Protein AF-A0A957DI29-F1 (afdb_monomer_lite)

pLDDT: mean 85.9, std 14.53, range [36.56, 98.0]

Sequence (200 aa):
NEQDTVYYEQFSDKDVVKFREAHQRLEEIYLQGKLTGESEIPLYARVYFEMRLISAILRRRHGNITSAILPFTGTCVPGAKLTVRTNGILDICERVNGTMPLGHVDTGINFESVGAIIKEYNRSVCLGCWRCPASKLCNNCFALCNTDDGFAKPKGEGSCDTIRTYSRQALRVAYSILEKEPNAFEDISYFNPELRLLEG

Structure (mmCIF, N/CA/C/O backbone):
data_AF-A0A957DI29-F1
#
_entry.id   AF-A0A957DI29-F1
#
loop_
_atom_site.group_PDB
_atom_site.id
_atom_site.type_symbol
_atom_site.label_atom_id
_atom_site.label_alt_id
_atom_site.label_comp_id
_atom_site.label_asym_id
_atom_site.label_entity_id
_atom_site.label_seq_id
_atom_site.pdbx_PDB_ins_code
_atom_site.Cartn_x
_atom_site.Cartn_y
_atom_site.Cartn_z
_atom_site.occupancy
_atom_site.B_iso_or_equiv
_atom_site.auth_seq_id
_atom_site.auth_comp_id
_atom_site.auth_asym_id
_atom_site.auth_atom_id
_atom_site.pdbx_PDB_model_num
ATOM 1 N N . ASN A 1 1 ? 3.366 15.942 -4.347 1.00 46.03 1 ASN A N 1
ATOM 2 C CA . ASN A 1 1 ? 4.422 16.356 -3.414 1.00 46.03 1 ASN A CA 1
ATOM 3 C C . ASN A 1 1 ? 3.750 17.174 -2.324 1.00 46.03 1 ASN A C 1
ATOM 5 O O . ASN A 1 1 ? 3.284 18.262 -2.624 1.00 46.03 1 ASN A O 1
ATOM 9 N N . GLU A 1 2 ? 3.593 16.653 -1.105 1.00 45.88 2 GLU A N 1
ATOM 10 C CA . GLU A 1 2 ? 3.056 17.452 0.020 1.00 45.88 2 GLU A CA 1
ATOM 11 C C . GLU A 1 2 ? 3.980 18.622 0.391 1.00 45.88 2 GLU A C 1
ATOM 13 O O . GLU A 1 2 ? 3.560 19.549 1.070 1.00 45.88 2 GLU A O 1
ATOM 18 N N . GLN A 1 3 ? 5.220 18.599 -0.103 1.00 52.66 3 GLN A N 1
ATOM 19 C CA . GLN A 1 3 ? 6.241 19.610 0.152 1.00 52.66 3 GLN A CA 1
ATOM 20 C C . GLN A 1 3 ? 6.139 20.860 -0.739 1.00 52.66 3 GLN A C 1
ATOM 22 O O . GLN A 1 3 ? 6.804 21.843 -0.443 1.00 52.66 3 GLN A O 1
ATOM 27 N N . ASP A 1 4 ? 5.286 20.859 -1.773 1.00 65.50 4 ASP A N 1
ATOM 28 C CA . ASP A 1 4 ? 5.137 21.989 -2.713 1.00 65.50 4 ASP A CA 1
ATOM 29 C C . ASP A 1 4 ? 3.790 22.722 -2.558 1.00 65.50 4 ASP A C 1
ATOM 31 O O . ASP A 1 4 ? 3.330 23.409 -3.471 1.00 65.50 4 ASP A O 1
ATOM 35 N N . THR A 1 5 ? 3.100 22.545 -1.426 1.00 82.31 5 THR A N 1
ATOM 36 C CA . THR A 1 5 ? 1.773 23.135 -1.197 1.00 82.31 5 THR A CA 1
ATOM 37 C C . THR A 1 5 ? 1.682 23.760 0.191 1.00 82.31 5 THR A C 1
ATOM 39 O O . THR A 1 5 ? 1.961 23.101 1.189 1.00 82.31 5 THR A O 1
ATOM 42 N N . VAL A 1 6 ? 1.151 24.980 0.257 1.00 88.12 6 VAL A N 1
ATOM 43 C CA . VAL A 1 6 ? 0.770 25.659 1.509 1.00 88.12 6 VAL A CA 1
ATOM 44 C C . VAL A 1 6 ? -0.632 25.263 1.994 1.00 88.12 6 VAL A C 1
ATOM 46 O O . VAL A 1 6 ? -1.191 25.897 2.882 1.00 88.12 6 VAL A O 1
ATOM 49 N N . TYR A 1 7 ? -1.241 24.216 1.416 1.00 86.00 7 TYR A N 1
ATOM 50 C CA . TYR A 1 7 ? -2.618 23.814 1.722 1.00 86.00 7 TYR A CA 1
ATOM 51 C C . TYR A 1 7 ? -2.841 23.603 3.220 1.00 86.00 7 TYR A C 1
ATOM 53 O O . TYR A 1 7 ? -3.869 24.014 3.741 1.00 86.00 7 TYR A O 1
ATOM 61 N N . TYR A 1 8 ? -1.897 22.993 3.936 1.00 85.31 8 TYR A N 1
ATOM 62 C CA . TYR A 1 8 ? -2.086 22.713 5.359 1.00 85.31 8 TYR A CA 1
ATOM 63 C C . TYR A 1 8 ? -1.852 23.923 6.272 1.00 85.31 8 TYR A C 1
ATOM 65 O O . TYR A 1 8 ? -2.300 23.899 7.414 1.00 85.31 8 TYR A O 1
ATOM 73 N N . GLU A 1 9 ? -1.232 24.998 5.775 1.00 89.25 9 GLU A N 1
ATOM 74 C CA . GLU A 1 9 ? -0.991 26.224 6.554 1.00 89.25 9 GLU A CA 1
ATOM 75 C C . GLU A 1 9 ? -2.293 26.960 6.905 1.00 89.25 9 GLU A C 1
ATOM 77 O O . GLU A 1 9 ? -2.321 27.775 7.823 1.00 89.25 9 GLU A O 1
ATOM 82 N N . GLN A 1 10 ? -3.393 26.651 6.209 1.00 91.44 10 GLN A N 1
ATOM 83 C CA . GLN A 1 10 ? -4.703 27.246 6.473 1.00 91.44 10 GLN A CA 1
ATOM 84 C C . GLN A 1 10 ? -5.369 26.732 7.762 1.00 91.44 10 GLN A C 1
ATOM 86 O O . GLN A 1 10 ? -6.331 27.341 8.228 1.00 91.44 10 GLN A O 1
ATOM 91 N N . PHE A 1 11 ? -4.912 25.604 8.319 1.00 93.38 11 PHE A N 1
ATOM 92 C CA . PHE A 1 11 ? -5.534 24.992 9.493 1.00 93.38 11 PHE A CA 1
ATOM 93 C C . PHE A 1 11 ? -4.874 25.482 10.778 1.00 93.38 11 PHE A C 1
ATOM 95 O O . PHE A 1 11 ? -3.672 25.321 10.980 1.00 93.38 11 PHE A O 1
ATOM 102 N N . SER A 1 12 ? -5.678 26.041 11.680 1.00 94.56 12 SER A N 1
ATOM 103 C CA . SER A 1 12 ? -5.205 26.470 12.994 1.00 94.56 12 SER A CA 1
ATOM 104 C C . SER A 1 12 ? -5.066 25.294 13.966 1.00 94.56 12 SER A C 1
ATOM 106 O O . SER A 1 12 ? -5.697 24.247 13.803 1.00 94.56 12 SER A O 1
ATOM 108 N N . ASP A 1 13 ? -4.334 25.494 15.066 1.00 94.25 13 ASP A N 1
ATOM 109 C CA . ASP A 1 13 ? -4.273 24.515 16.163 1.00 94.25 13 ASP A CA 1
ATOM 110 C C . ASP A 1 13 ? -5.668 24.154 16.699 1.00 94.25 13 ASP A C 1
ATOM 112 O O . ASP A 1 13 ? -5.928 23.007 17.067 1.00 94.25 13 ASP A O 1
ATOM 116 N N . LYS A 1 14 ? -6.601 25.118 16.698 1.00 95.69 14 LYS A N 1
ATOM 117 C CA . LYS A 1 14 ? -7.997 24.884 17.093 1.00 95.69 14 LYS A CA 1
ATOM 118 C C . LYS A 1 14 ? -8.706 23.933 16.131 1.00 95.69 14 LYS A C 1
ATOM 120 O O . LYS A 1 14 ? -9.476 23.090 16.589 1.00 95.69 14 LYS A O 1
ATOM 125 N N . ASP A 1 15 ? -8.436 24.032 14.831 1.00 95.62 15 ASP A N 1
ATOM 126 C CA . ASP A 1 15 ? -9.007 23.129 13.827 1.00 95.62 15 ASP A CA 1
ATOM 127 C C . ASP A 1 15 ? -8.465 21.710 13.996 1.00 95.62 15 ASP A C 1
ATOM 129 O O . ASP A 1 15 ? -9.231 20.746 13.956 1.00 95.62 15 ASP A O 1
ATOM 133 N N . VAL A 1 16 ? -7.165 21.578 14.277 1.00 93.00 16 VAL A N 1
ATOM 134 C CA . VAL A 1 16 ? -6.528 20.284 14.558 1.00 93.00 16 VAL A CA 1
ATOM 135 C C . VAL A 1 16 ? -7.128 19.635 15.805 1.00 93.00 16 VAL A C 1
ATOM 137 O O . VAL A 1 16 ? -7.456 18.447 15.783 1.00 93.00 16 VAL A O 1
ATOM 140 N N . VAL A 1 17 ? -7.310 20.394 16.890 1.00 96.31 17 VAL A N 1
ATOM 141 C CA . VAL A 1 17 ? -7.950 19.894 18.118 1.00 96.31 17 VAL A CA 1
ATOM 142 C C . VAL A 1 17 ? -9.392 19.471 17.840 1.00 96.31 17 VAL A C 1
ATOM 144 O O . VAL A 1 17 ? -9.763 18.339 18.147 1.00 96.31 17 VAL A O 1
ATOM 147 N N . LYS A 1 18 ? -10.178 20.321 17.171 1.00 96.69 18 LYS A N 1
ATOM 148 C CA . LYS A 1 18 ? -11.567 20.018 16.800 1.00 96.69 18 LYS A CA 1
ATOM 149 C C . LYS A 1 18 ? -11.671 18.752 15.945 1.00 96.69 18 LYS A C 1
ATOM 151 O O . LYS A 1 18 ? -12.571 17.939 16.159 1.00 96.69 18 LYS A O 1
ATOM 156 N N . PHE A 1 19 ? -10.755 18.568 14.994 1.00 94.81 19 PHE A N 1
ATOM 157 C CA . PHE A 1 19 ? -10.679 17.360 14.177 1.00 94.81 19 PHE A CA 1
ATOM 158 C C . PHE A 1 19 ? -10.388 16.119 15.028 1.00 94.81 19 PHE A C 1
ATOM 160 O O . PHE A 1 19 ? -11.087 15.116 14.892 1.00 94.81 19 PHE A O 1
ATOM 167 N N . ARG A 1 20 ? -9.402 16.185 15.934 1.00 94.75 20 ARG A N 1
ATOM 168 C CA . ARG A 1 20 ? -9.052 15.063 16.823 1.00 94.75 20 ARG A CA 1
ATOM 169 C C . ARG A 1 20 ? -10.219 14.660 17.719 1.00 94.75 20 ARG A C 1
ATOM 171 O O . ARG A 1 20 ? -10.515 13.475 17.816 1.00 94.75 20 ARG A O 1
ATOM 178 N N . GLU A 1 21 ? -10.916 15.625 18.310 1.00 96.62 21 GLU A N 1
ATOM 179 C CA . GLU A 1 21 ? -12.102 15.356 19.129 1.00 96.62 21 GLU A CA 1
ATOM 180 C C . GLU A 1 21 ? -13.235 14.724 18.313 1.00 96.62 21 GLU A C 1
ATOM 182 O O . GLU A 1 21 ? -13.882 13.780 18.764 1.00 96.62 21 GLU A O 1
ATOM 187 N N . ALA A 1 22 ? -13.487 15.223 17.098 1.00 94.50 22 ALA A N 1
ATOM 188 C CA . ALA A 1 22 ? -14.495 14.646 16.213 1.00 94.50 22 ALA A CA 1
ATOM 189 C C . ALA A 1 22 ? -14.135 13.212 15.797 1.00 94.50 22 ALA A C 1
ATOM 191 O O . ALA A 1 22 ? -15.001 12.338 15.810 1.00 94.50 22 ALA A O 1
ATOM 192 N N . HIS A 1 23 ? -12.863 12.963 15.478 1.00 94.94 23 HIS A N 1
ATOM 193 C CA . HIS A 1 23 ? -12.354 11.633 15.162 1.00 94.94 23 HIS A CA 1
ATOM 194 C C . HIS A 1 23 ? -12.494 10.679 16.355 1.00 94.94 23 HIS A C 1
ATOM 196 O O . HIS A 1 23 ? -12.947 9.553 16.174 1.00 94.94 23 HIS A O 1
ATOM 202 N N . GLN A 1 24 ? -12.154 11.124 17.568 1.00 94.94 24 GLN A N 1
ATOM 203 C CA . GLN A 1 24 ? -12.282 10.314 18.779 1.00 94.94 24 GLN A CA 1
ATOM 204 C C . GLN A 1 24 ? -13.742 9.938 19.055 1.00 94.94 24 GLN A C 1
ATOM 206 O O . GLN A 1 24 ? -14.041 8.764 19.248 1.00 94.94 24 GLN A O 1
ATOM 211 N N . ARG A 1 25 ? -14.670 10.904 18.995 1.00 93.75 25 ARG A N 1
ATOM 212 C CA . ARG A 1 25 ? -16.108 10.617 19.146 1.00 93.75 25 ARG A CA 1
ATOM 213 C C . ARG A 1 25 ? -16.594 9.595 1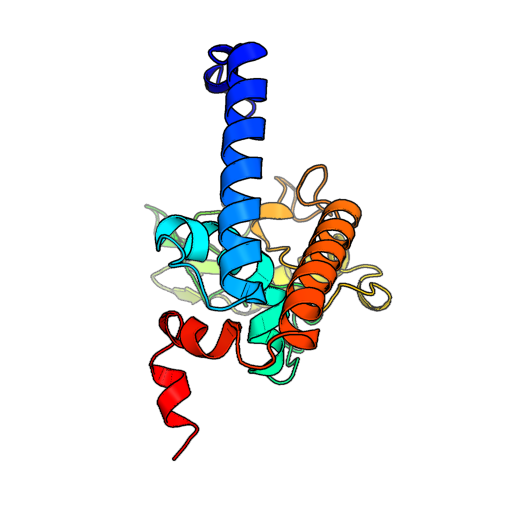8.119 1.00 93.75 25 ARG A C 1
ATOM 215 O O . ARG A 1 25 ? -17.403 8.729 18.436 1.00 93.75 25 ARG A O 1
ATOM 222 N N . LEU A 1 26 ? -16.101 9.685 16.884 1.00 93.81 26 LEU A N 1
ATOM 223 C CA . LEU A 1 26 ? -16.459 8.736 15.835 1.00 93.81 26 LEU A CA 1
ATOM 224 C C . LEU A 1 26 ? -15.915 7.330 16.111 1.00 93.81 26 LEU A C 1
ATOM 226 O O . LEU A 1 26 ? -16.607 6.345 15.861 1.00 93.81 26 LEU A O 1
ATOM 230 N N . GLU A 1 27 ? -14.687 7.241 16.622 1.00 93.12 27 GLU A N 1
ATOM 231 C CA . GLU A 1 27 ? -14.061 5.982 17.026 1.00 93.12 27 GLU A CA 1
ATOM 232 C C . GLU A 1 27 ? -14.833 5.330 18.175 1.00 93.12 27 GLU A C 1
ATOM 234 O O . GLU A 1 27 ? -15.101 4.133 18.126 1.00 93.12 27 GLU A O 1
ATOM 239 N N . GLU A 1 28 ? -15.272 6.116 19.159 1.00 92.69 28 GLU A N 1
ATOM 240 C CA . GLU A 1 28 ? -16.113 5.644 20.261 1.00 92.69 28 GLU A CA 1
ATOM 241 C C . GLU A 1 28 ? -17.444 5.075 19.752 1.00 92.69 28 GLU A C 1
ATOM 243 O O . GLU A 1 28 ? -17.797 3.959 20.124 1.00 92.69 28 GLU A O 1
ATOM 248 N N . ILE A 1 29 ? -18.142 5.776 18.847 1.00 92.19 29 ILE A N 1
ATOM 249 C CA . ILE A 1 29 ? -19.382 5.279 18.218 1.00 92.19 29 ILE A CA 1
ATOM 250 C C . ILE A 1 29 ? -19.136 3.944 17.504 1.00 92.19 29 ILE A C 1
ATOM 252 O O . ILE A 1 29 ? -19.889 2.987 17.689 1.00 92.19 29 ILE A O 1
ATOM 256 N N . TYR A 1 30 ? -18.071 3.868 16.702 1.00 93.00 30 TYR A N 1
ATOM 257 C CA . TYR A 1 30 ? -17.714 2.656 15.971 1.00 93.00 30 TYR A CA 1
ATOM 258 C C . TYR A 1 30 ? -17.416 1.482 16.914 1.00 93.00 30 TYR A C 1
ATOM 260 O O . TYR A 1 30 ? -17.947 0.386 16.723 1.00 93.00 30 TYR A O 1
ATOM 268 N N . LEU A 1 31 ? -16.593 1.706 17.943 1.00 91.19 31 LEU A N 1
ATOM 269 C CA . LEU A 1 31 ? -16.216 0.668 18.899 1.00 91.19 31 LEU A CA 1
ATOM 270 C C . LEU A 1 31 ? -17.410 0.208 19.735 1.00 91.19 31 LEU A C 1
ATOM 272 O O . LEU A 1 31 ? -17.569 -0.994 19.917 1.00 91.19 31 LEU A O 1
ATOM 276 N N . GLN A 1 32 ? -18.261 1.122 20.207 1.00 89.81 32 GLN A N 1
ATOM 277 C CA . GLN A 1 32 ? -19.474 0.753 20.942 1.00 89.81 32 GLN A CA 1
ATOM 278 C C . GLN A 1 32 ? -20.384 -0.122 20.080 1.00 89.81 32 GLN A C 1
ATOM 280 O O . GLN A 1 32 ? -20.723 -1.227 20.494 1.00 89.81 32 GLN A O 1
ATOM 285 N N . GLY A 1 33 ? -20.680 0.298 18.845 1.00 90.06 33 GLY A N 1
ATOM 286 C CA . GLY A 1 33 ? -21.524 -0.490 17.947 1.00 90.06 33 GLY A CA 1
ATOM 287 C C . GLY A 1 33 ? -20.951 -1.877 17.632 1.00 90.06 33 GLY A C 1
ATOM 288 O O . GLY A 1 33 ? -21.699 -2.851 17.627 1.00 90.06 33 GLY A O 1
ATOM 289 N N . LYS A 1 34 ? -19.628 -2.005 17.430 1.00 88.69 34 LYS A N 1
ATOM 290 C CA . LYS A 1 34 ? -18.987 -3.313 17.187 1.00 88.69 34 LYS A CA 1
ATOM 291 C C . LYS A 1 34 ? -18.930 -4.214 18.422 1.00 88.69 34 LYS A C 1
ATOM 293 O O . LYS A 1 34 ? -18.836 -5.424 18.257 1.00 88.69 34 LYS A O 1
ATOM 298 N N . LEU A 1 35 ? -18.923 -3.646 19.628 1.00 85.81 35 LEU A N 1
ATOM 299 C CA . LEU A 1 35 ? -18.768 -4.405 20.871 1.00 85.81 35 LEU A CA 1
ATOM 300 C C . LEU A 1 35 ? -20.090 -4.804 21.523 1.00 85.81 35 LEU A C 1
ATOM 302 O O . LEU A 1 35 ? -20.117 -5.821 22.208 1.00 85.81 35 LEU A O 1
ATOM 306 N N . THR A 1 36 ? -21.144 -4.003 21.369 1.00 80.69 36 THR A N 1
ATOM 307 C CA . THR A 1 36 ? -22.445 -4.276 21.995 1.00 80.69 36 THR A CA 1
ATOM 308 C C . THR A 1 36 ? -23.479 -4.782 20.996 1.00 80.69 36 THR A C 1
ATOM 310 O O . THR A 1 36 ? -24.410 -5.470 21.393 1.00 80.69 36 THR A O 1
ATOM 313 N N . GLY A 1 37 ? -23.350 -4.440 19.708 1.00 70.69 37 GLY A N 1
ATOM 314 C CA . GLY A 1 37 ? -24.376 -4.713 18.695 1.00 70.69 37 GLY A CA 1
ATOM 315 C C . GLY A 1 37 ? -25.668 -3.899 18.875 1.00 70.69 37 GLY A C 1
ATOM 316 O O . GLY A 1 37 ? -26.589 -4.027 18.076 1.00 70.69 37 GLY A O 1
ATOM 317 N N . GLU A 1 38 ? -25.740 -3.041 19.897 1.00 64.62 38 GLU A N 1
ATOM 318 C CA . GLU A 1 38 ? -26.954 -2.318 20.304 1.00 64.62 38 GLU A CA 1
ATOM 319 C C . GLU A 1 38 ? -27.100 -0.945 19.633 1.00 64.62 38 GLU A C 1
ATOM 321 O O . GLU A 1 38 ? -28.116 -0.273 19.795 1.00 64.62 38 GLU A O 1
ATOM 326 N N . SER A 1 39 ? -26.078 -0.483 18.908 1.00 66.62 39 SER A N 1
ATOM 327 C CA . SER A 1 39 ? -26.050 0.848 18.294 1.00 66.62 39 SER A CA 1
ATOM 328 C C . SER A 1 39 ? -25.743 0.769 16.806 1.00 66.62 39 SER A C 1
ATOM 330 O O . SER A 1 39 ? -24.786 0.115 16.389 1.00 66.62 39 SER A O 1
ATOM 332 N N . GLU A 1 40 ? -26.542 1.475 16.006 1.00 81.94 40 GLU A N 1
ATOM 333 C CA . GLU A 1 40 ? -26.319 1.586 14.569 1.00 81.94 40 GLU A CA 1
ATOM 334 C C . GLU A 1 40 ? -25.004 2.326 14.297 1.00 81.94 40 GLU A C 1
ATOM 336 O O . GLU A 1 40 ? -24.787 3.449 14.758 1.00 81.94 40 GLU A O 1
ATOM 341 N N . ILE A 1 41 ? -24.111 1.687 13.541 1.00 88.69 41 ILE A N 1
ATOM 342 C CA . ILE A 1 41 ? -22.837 2.282 13.141 1.00 88.69 41 ILE A CA 1
ATOM 343 C C . ILE A 1 41 ? -23.058 3.026 11.823 1.00 88.69 41 ILE A C 1
ATOM 345 O O . ILE A 1 41 ? -23.386 2.383 10.820 1.00 88.69 41 ILE A O 1
ATOM 349 N N . PRO A 1 42 ? -22.815 4.347 11.757 1.00 89.75 42 PRO A N 1
ATOM 350 C CA . PRO A 1 42 ? -22.913 5.072 10.501 1.00 89.75 42 PRO A CA 1
ATOM 351 C C . PRO A 1 42 ? -21.997 4.462 9.435 1.00 89.75 42 PRO A C 1
ATOM 353 O O . PRO A 1 42 ? -20.824 4.183 9.698 1.00 89.75 42 PRO A O 1
ATOM 356 N N . LEU A 1 43 ? -22.500 4.314 8.205 1.00 86.19 43 LEU A N 1
ATOM 357 C CA . LEU A 1 43 ? -21.765 3.667 7.110 1.00 86.19 43 LEU A CA 1
ATOM 358 C C . LEU A 1 43 ? -20.367 4.266 6.897 1.00 86.19 43 LEU A C 1
ATOM 360 O O . LEU A 1 43 ? -19.399 3.532 6.704 1.00 86.19 43 LEU A O 1
ATOM 364 N N . TYR A 1 44 ? -20.245 5.593 6.961 1.00 88.25 44 TYR A N 1
ATOM 365 C CA . TYR A 1 44 ? -18.958 6.264 6.784 1.00 88.25 44 TYR A CA 1
ATOM 366 C C . TYR A 1 44 ? -17.965 5.924 7.904 1.00 88.25 44 TYR A C 1
ATOM 368 O O . TYR A 1 44 ? -16.787 5.726 7.619 1.00 88.25 44 TYR A O 1
ATOM 376 N N . ALA A 1 45 ? -18.428 5.815 9.156 1.00 90.19 45 ALA A N 1
ATOM 377 C CA . ALA A 1 45 ? -17.599 5.434 10.296 1.00 90.19 45 ALA A CA 1
ATOM 378 C C . ALA A 1 45 ? -17.092 4.003 10.115 1.00 90.19 45 ALA A C 1
ATOM 380 O O . ALA A 1 45 ? -15.897 3.739 10.255 1.00 90.19 45 ALA A O 1
ATOM 381 N N . ARG A 1 46 ? -18.001 3.108 9.707 1.00 88.38 46 ARG A N 1
ATOM 382 C CA . ARG A 1 46 ? -17.687 1.718 9.389 1.00 88.38 46 ARG A CA 1
ATOM 383 C C . ARG A 1 46 ? -16.581 1.636 8.337 1.00 88.38 46 ARG A C 1
ATOM 385 O O . ARG A 1 46 ? -15.518 1.101 8.626 1.00 88.38 46 ARG A O 1
ATOM 392 N N . VAL A 1 47 ? -16.773 2.252 7.167 1.00 87.12 47 VAL A N 1
ATOM 393 C CA . VAL A 1 47 ? -15.768 2.257 6.086 1.00 87.12 47 VAL A CA 1
ATOM 394 C C . VAL A 1 47 ? -14.443 2.868 6.554 1.00 87.12 47 VAL A C 1
ATOM 396 O O . VAL A 1 47 ? -13.380 2.303 6.305 1.00 87.12 47 VAL A O 1
ATOM 399 N N . TYR A 1 48 ? -14.485 4.001 7.254 1.00 90.38 48 TYR A N 1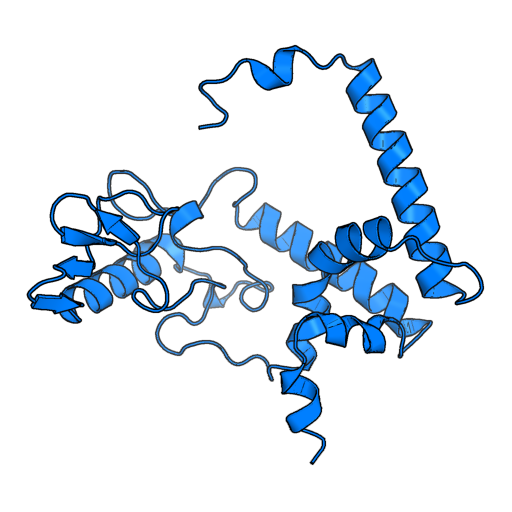
ATOM 400 C CA . TYR A 1 48 ? -13.289 4.735 7.667 1.00 90.38 48 TYR A CA 1
ATOM 401 C C . TYR A 1 48 ? -12.379 3.939 8.619 1.00 90.38 48 TYR A C 1
ATOM 403 O O . TYR A 1 48 ? -11.150 3.956 8.461 1.00 90.38 48 TYR A O 1
ATOM 411 N N . PHE A 1 49 ? -12.961 3.244 9.602 1.00 91.44 49 PHE A N 1
ATOM 412 C CA . PHE A 1 49 ? -12.199 2.453 10.570 1.00 91.44 49 PHE A CA 1
ATOM 413 C C . PHE A 1 49 ? -11.890 1.049 10.066 1.00 91.44 49 PHE A C 1
ATOM 415 O O . PHE A 1 49 ? -10.753 0.597 10.197 1.00 91.44 49 PHE A O 1
ATOM 422 N N . GLU A 1 50 ? -12.841 0.369 9.429 1.00 89.50 50 GLU A N 1
ATOM 423 C CA . GLU A 1 50 ? -12.622 -0.993 8.941 1.00 89.50 50 GLU A CA 1
ATOM 424 C C . GLU A 1 50 ? -11.555 -1.054 7.851 1.00 89.50 50 GLU A C 1
ATOM 426 O O . GLU A 1 50 ? -10.749 -1.982 7.855 1.00 89.50 50 GLU A O 1
ATOM 431 N N . MET A 1 51 ? -11.443 -0.035 6.992 1.00 86.75 51 MET A N 1
ATOM 432 C CA . MET A 1 51 ? -10.361 0.037 6.002 1.00 86.75 51 MET A CA 1
ATOM 433 C C . MET A 1 51 ? -8.961 0.032 6.632 1.00 86.75 51 MET A C 1
ATOM 435 O O . MET A 1 51 ? -8.005 -0.409 5.996 1.00 86.75 51 MET A O 1
ATOM 439 N N . ARG A 1 52 ? -8.818 0.473 7.888 1.00 87.94 52 ARG A N 1
ATOM 440 C CA . ARG A 1 52 ? -7.549 0.399 8.634 1.00 87.94 52 ARG A CA 1
ATOM 441 C C . ARG A 1 52 ? -7.307 -0.970 9.262 1.00 87.94 52 ARG A C 1
ATOM 443 O O . ARG A 1 52 ? -6.161 -1.335 9.513 1.00 87.94 52 ARG A O 1
ATOM 450 N N . LEU A 1 53 ? -8.373 -1.722 9.516 1.00 89.12 53 LEU A N 1
ATOM 451 C CA . LEU A 1 53 ? -8.326 -3.059 10.106 1.00 89.12 53 LEU A CA 1
ATOM 452 C C . LEU A 1 53 ? -8.324 -4.165 9.044 1.00 89.12 53 LEU A C 1
ATOM 454 O O . LEU A 1 53 ? -8.028 -5.317 9.356 1.00 89.12 53 LEU A O 1
ATOM 458 N N . ILE A 1 54 ? -8.624 -3.829 7.789 1.00 83.19 54 ILE A N 1
ATOM 459 C CA . ILE A 1 54 ? -8.893 -4.788 6.718 1.00 83.19 54 ILE A CA 1
ATOM 460 C C . ILE A 1 54 ? -7.749 -5.784 6.502 1.00 83.19 54 ILE A C 1
ATOM 462 O O . ILE A 1 54 ? -8.000 -6.965 6.280 1.00 83.19 54 ILE A O 1
ATOM 466 N N . SER A 1 55 ? -6.493 -5.353 6.653 1.00 79.44 55 SER A N 1
ATOM 467 C CA . SER A 1 55 ? -5.323 -6.232 6.539 1.00 79.44 55 SER A CA 1
ATOM 468 C C . SER A 1 55 ? -5.238 -7.248 7.682 1.00 79.44 55 SER A C 1
ATOM 470 O O . SER A 1 55 ? -4.823 -8.384 7.460 1.00 79.44 55 SER A O 1
ATOM 472 N N . ALA A 1 56 ? -5.671 -6.882 8.890 1.00 84.38 56 ALA A N 1
ATOM 473 C CA . ALA A 1 56 ? -5.770 -7.797 10.023 1.00 84.38 56 ALA A CA 1
ATOM 474 C C . ALA A 1 56 ? -6.961 -8.762 9.874 1.00 84.38 56 ALA A C 1
ATOM 476 O O . ALA A 1 56 ? -6.849 -9.932 10.239 1.00 84.38 56 ALA A O 1
ATOM 477 N N . ILE A 1 57 ? -8.074 -8.292 9.300 1.00 81.00 57 ILE A N 1
ATOM 478 C CA . ILE A 1 57 ? -9.332 -9.045 9.183 1.00 81.00 57 ILE A CA 1
ATOM 479 C C . ILE A 1 57 ? -9.312 -10.016 7.989 1.00 81.00 57 ILE A C 1
ATOM 481 O O . ILE A 1 57 ? -9.515 -11.220 8.167 1.00 81.00 57 ILE A O 1
ATOM 485 N N . LEU A 1 58 ? -9.033 -9.532 6.770 1.00 72.75 58 LEU A N 1
ATOM 486 C CA . LEU A 1 58 ? -9.112 -10.318 5.526 1.00 72.75 58 LEU A CA 1
ATOM 487 C C . LEU A 1 58 ? -7.967 -11.313 5.344 1.00 72.75 58 LEU A C 1
ATOM 489 O O . LEU A 1 58 ? -8.075 -12.240 4.538 1.00 72.75 58 LEU A O 1
ATOM 493 N N . ARG A 1 59 ? -6.876 -11.172 6.098 1.00 64.31 59 ARG A N 1
ATOM 494 C CA . ARG A 1 59 ? -5.757 -12.118 6.050 1.00 64.31 59 ARG A CA 1
ATOM 495 C C . ARG A 1 59 ? -6.161 -13.526 6.503 1.00 64.31 59 ARG A C 1
ATOM 497 O O . ARG A 1 59 ? -5.615 -14.493 5.978 1.00 64.31 59 ARG A O 1
ATOM 504 N N . ARG A 1 60 ? -7.185 -13.657 7.364 1.00 51.59 60 ARG A N 1
ATOM 505 C CA . ARG A 1 60 ? -7.811 -14.958 7.673 1.00 51.59 60 ARG A CA 1
ATOM 506 C C . ARG A 1 60 ? -8.374 -15.653 6.430 1.00 51.59 60 ARG A C 1
ATOM 508 O O . ARG A 1 60 ? -8.344 -16.873 6.368 1.00 51.59 60 ARG A O 1
ATOM 515 N N . ARG A 1 61 ? -8.824 -14.888 5.428 1.00 52.19 61 ARG A N 1
ATOM 516 C CA . ARG A 1 61 ? -9.486 -15.415 4.225 1.00 52.19 61 ARG A CA 1
ATOM 517 C C . ARG A 1 61 ? -8.521 -15.823 3.101 1.00 52.19 61 ARG A C 1
ATOM 519 O O . ARG A 1 61 ? -8.879 -16.663 2.294 1.00 52.19 61 ARG A O 1
ATOM 526 N N . HIS A 1 62 ? -7.296 -15.286 3.062 1.00 56.00 62 HIS A N 1
ATOM 527 C CA . HIS A 1 62 ? -6.325 -15.538 1.974 1.00 56.00 62 HIS A CA 1
ATOM 528 C C . HIS A 1 62 ? -5.196 -16.526 2.336 1.00 56.00 62 HIS A C 1
ATOM 530 O O . HIS A 1 62 ? -4.176 -16.590 1.647 1.00 56.00 62 HIS A O 1
ATOM 536 N N . GLY A 1 63 ? -5.312 -17.261 3.449 1.00 55.16 63 GLY A N 1
ATOM 537 C CA . GLY A 1 63 ? -4.361 -18.327 3.802 1.00 55.16 63 GLY A CA 1
ATOM 538 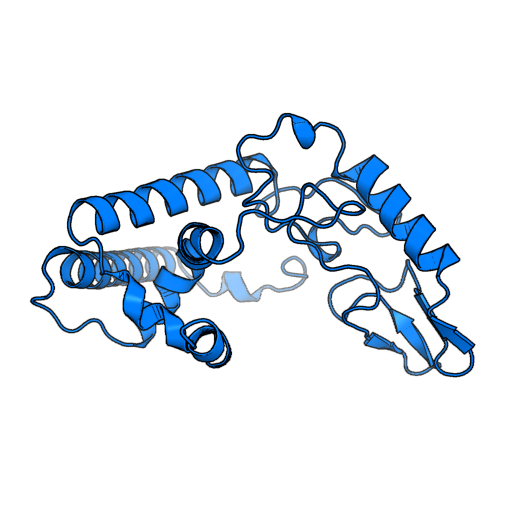C C . GLY A 1 63 ? -2.902 -17.878 3.980 1.00 55.16 63 GLY A C 1
ATOM 539 O O . GLY A 1 63 ? -1.993 -18.698 3.904 1.00 55.16 63 GLY A O 1
ATOM 540 N N . ASN A 1 64 ? -2.649 -16.584 4.214 1.00 62.75 64 ASN A N 1
ATOM 541 C CA . ASN A 1 64 ? -1.304 -16.003 4.339 1.00 62.75 64 ASN A CA 1
ATOM 542 C C . ASN A 1 64 ? -0.377 -16.200 3.122 1.00 62.75 64 ASN A C 1
ATOM 544 O O . ASN A 1 64 ? 0.847 -16.112 3.280 1.00 62.75 64 ASN A O 1
ATOM 548 N N . ILE A 1 65 ? -0.926 -16.444 1.931 1.00 67.81 65 ILE A N 1
ATOM 549 C CA . ILE A 1 65 ? -0.124 -16.713 0.735 1.00 67.81 65 ILE A CA 1
ATOM 550 C C . ILE A 1 65 ? 0.493 -15.405 0.228 1.00 67.81 65 ILE A C 1
ATOM 552 O O . ILE A 1 65 ? -0.194 -14.412 0.006 1.00 67.81 65 ILE A O 1
ATOM 556 N N . THR A 1 66 ? 1.812 -15.402 0.054 1.00 72.12 66 THR A N 1
ATOM 557 C CA . THR A 1 66 ? 2.565 -14.298 -0.557 1.00 72.12 66 THR A CA 1
ATOM 558 C C . THR A 1 66 ? 3.242 -14.791 -1.825 1.00 72.12 66 THR A C 1
ATOM 560 O O . THR A 1 66 ? 3.660 -15.947 -1.879 1.00 72.12 66 THR A O 1
ATOM 563 N N . SER A 1 67 ? 3.413 -13.910 -2.810 1.00 81.19 67 SER A N 1
ATOM 564 C CA . SER A 1 67 ? 4.156 -14.230 -4.030 1.00 81.19 67 SER A CA 1
ATOM 565 C C . SER A 1 67 ? 5.581 -14.698 -3.708 1.00 81.19 67 SER A C 1
ATOM 567 O O . SER A 1 67 ? 6.266 -14.081 -2.893 1.00 81.19 67 SER A O 1
ATOM 569 N N . ALA A 1 68 ? 6.054 -15.765 -4.358 1.00 86.88 68 ALA A N 1
ATOM 570 C CA . ALA A 1 68 ? 7.402 -16.295 -4.131 1.00 86.88 68 ALA A CA 1
ATOM 571 C C . ALA A 1 68 ? 8.506 -15.292 -4.520 1.00 86.88 68 ALA A C 1
ATOM 573 O O . ALA A 1 68 ? 9.556 -15.239 -3.884 1.00 86.88 68 ALA A O 1
ATOM 574 N N . ILE A 1 69 ? 8.249 -14.466 -5.538 1.00 90.94 69 ILE A N 1
ATOM 575 C CA . ILE A 1 69 ? 9.183 -13.451 -6.052 1.00 90.94 69 ILE A CA 1
ATOM 576 C C . ILE A 1 69 ? 9.117 -12.125 -5.279 1.00 90.94 69 ILE A C 1
ATOM 578 O O . ILE A 1 69 ? 10.059 -11.338 -5.331 1.00 90.94 69 ILE A O 1
ATOM 582 N N . LEU A 1 70 ? 8.028 -11.884 -4.541 1.00 89.75 70 LEU A N 1
ATOM 583 C CA . LEU A 1 70 ? 7.795 -10.692 -3.716 1.00 89.75 70 LEU A CA 1
ATOM 584 C C . LEU A 1 70 ? 7.199 -11.116 -2.354 1.00 89.75 70 LEU A C 1
ATOM 586 O O . LEU A 1 70 ? 6.013 -10.911 -2.095 1.00 89.75 70 LEU A O 1
ATOM 590 N N . PRO A 1 71 ? 7.991 -11.761 -1.476 1.00 87.25 71 PRO A N 1
ATOM 591 C CA . PRO A 1 71 ? 7.440 -12.535 -0.356 1.00 87.25 71 PRO A CA 1
ATOM 592 C C . PRO A 1 71 ? 7.155 -11.732 0.924 1.00 87.25 71 PRO A C 1
ATOM 594 O O . PRO A 1 71 ? 6.591 -12.282 1.880 1.00 87.25 71 PRO A O 1
ATOM 597 N N . PHE A 1 72 ? 7.576 -10.463 0.984 1.00 89.62 72 PHE A N 1
ATOM 598 C CA . PHE A 1 72 ? 7.652 -9.698 2.237 1.00 89.62 72 PHE A CA 1
ATOM 599 C C . PHE A 1 72 ? 6.826 -8.413 2.295 1.00 89.62 72 PHE A C 1
ATOM 601 O O . PHE A 1 72 ? 6.714 -7.839 3.377 1.00 89.62 72 PHE A O 1
ATOM 608 N N . THR A 1 73 ? 6.321 -7.915 1.172 1.00 90.00 73 THR A N 1
ATOM 609 C CA . THR A 1 73 ? 5.590 -6.644 1.114 1.00 90.00 73 THR A CA 1
ATOM 610 C C . THR A 1 73 ? 4.297 -6.818 0.330 1.00 90.00 73 THR A C 1
ATOM 612 O O . THR A 1 73 ? 4.152 -7.765 -0.439 1.00 90.00 73 THR A O 1
ATOM 615 N N . GLY A 1 74 ? 3.347 -5.907 0.528 1.00 85.31 74 GLY A N 1
ATOM 616 C CA . GLY A 1 74 ? 2.055 -5.882 -0.157 1.00 85.31 74 GLY A CA 1
ATOM 617 C C . GLY A 1 74 ? 2.121 -5.297 -1.566 1.00 85.31 74 GLY A C 1
ATOM 618 O O . GLY A 1 74 ? 1.122 -4.777 -2.057 1.00 85.31 74 GLY A O 1
ATOM 619 N N . THR A 1 75 ? 3.295 -5.314 -2.200 1.00 89.56 75 THR A N 1
ATOM 620 C CA . THR A 1 75 ? 3.456 -4.803 -3.558 1.00 89.56 75 THR A CA 1
ATOM 621 C C . THR A 1 75 ? 2.874 -5.786 -4.573 1.00 89.56 75 THR A C 1
ATOM 623 O O . THR A 1 75 ? 2.957 -7.003 -4.405 1.00 89.56 75 THR A O 1
ATOM 626 N N . CYS A 1 76 ? 2.274 -5.262 -5.639 1.00 88.75 76 CYS A N 1
ATOM 627 C CA . CYS A 1 76 ? 1.812 -6.077 -6.757 1.00 88.75 76 CYS A CA 1
ATOM 628 C C . CYS A 1 76 ? 3.000 -6.610 -7.576 1.00 88.75 76 CYS A C 1
ATOM 630 O O . CYS A 1 76 ? 4.125 -6.124 -7.455 1.00 88.75 76 CYS A O 1
ATOM 632 N N . VAL A 1 77 ? 2.758 -7.602 -8.435 1.00 91.25 77 VAL A N 1
ATOM 633 C CA . VAL A 1 77 ? 3.734 -7.977 -9.468 1.00 91.25 77 VAL A CA 1
ATOM 634 C C . VAL A 1 77 ? 3.740 -6.869 -10.534 1.00 91.25 77 VAL A C 1
ATOM 636 O O . VAL A 1 77 ? 2.656 -6.526 -11.018 1.00 91.25 77 VAL A O 1
ATOM 639 N N . PRO A 1 78 ? 4.899 -6.289 -10.911 1.00 92.56 78 PRO A N 1
ATOM 640 C CA . PRO A 1 78 ? 4.955 -5.306 -11.992 1.00 92.56 78 PRO A CA 1
ATOM 641 C C . PRO A 1 78 ? 4.318 -5.861 -13.271 1.00 92.56 78 PRO A C 1
ATOM 643 O O . PRO A 1 78 ? 4.655 -6.963 -13.699 1.00 92.56 78 PRO A O 1
ATOM 646 N N . GLY A 1 79 ? 3.373 -5.113 -13.845 1.00 90.06 79 GLY A N 1
ATOM 647 C CA . GLY A 1 79 ? 2.543 -5.555 -14.971 1.00 90.06 79 GLY A CA 1
ATOM 648 C C . GLY A 1 79 ? 1.114 -5.968 -14.598 1.00 90.06 79 GLY A C 1
ATOM 649 O O . GLY A 1 79 ? 0.267 -6.035 -15.480 1.00 90.06 79 GLY A O 1
ATOM 650 N N . ALA A 1 80 ? 0.804 -6.185 -13.311 1.00 89.38 80 ALA A N 1
ATOM 651 C CA . ALA A 1 80 ? -0.576 -6.420 -12.856 1.00 89.38 80 ALA A CA 1
ATOM 652 C C . ALA A 1 80 ? -1.457 -5.160 -12.962 1.00 89.38 80 ALA A C 1
ATOM 654 O O . ALA A 1 80 ? -2.666 -5.242 -13.161 1.00 89.38 80 ALA A O 1
ATOM 655 N N . LYS A 1 81 ? -0.833 -3.988 -12.831 1.00 90.69 81 LYS A N 1
ATOM 656 C CA . LYS A 1 81 ? -1.365 -2.683 -13.223 1.00 90.69 81 LYS A CA 1
ATOM 657 C C . LYS A 1 81 ? -0.359 -2.069 -14.194 1.00 90.69 81 LYS A C 1
ATOM 659 O O . LYS A 1 81 ? 0.814 -2.440 -14.162 1.00 90.69 81 LYS A O 1
ATOM 664 N N . LEU A 1 82 ? -0.827 -1.179 -15.062 1.00 93.12 82 LEU A N 1
ATOM 665 C CA . LEU A 1 82 ? 0.006 -0.481 -16.032 1.00 93.12 82 LEU A CA 1
ATOM 666 C C . LEU A 1 82 ? -0.445 0.970 -16.159 1.00 93.12 82 LEU A C 1
ATOM 668 O O . LEU A 1 82 ? -1.642 1.257 -16.132 1.00 93.12 82 LEU A O 1
ATOM 672 N N . THR A 1 83 ? 0.526 1.854 -16.354 1.00 95.56 83 THR A N 1
ATOM 673 C CA . THR A 1 83 ? 0.296 3.213 -16.852 1.00 95.56 83 THR A CA 1
ATOM 674 C C . THR A 1 83 ? 0.982 3.357 -18.194 1.00 95.56 83 THR A C 1
ATOM 676 O O . THR A 1 83 ? 2.102 2.886 -18.367 1.00 95.56 83 THR A O 1
ATOM 679 N N . VAL A 1 84 ? 0.306 3.998 -19.142 1.00 96.19 84 VAL A N 1
ATOM 680 C CA . VAL A 1 84 ? 0.827 4.223 -20.491 1.00 96.19 84 VAL A CA 1
ATOM 681 C C . VAL A 1 84 ? 1.159 5.699 -20.646 1.00 96.19 84 VAL A C 1
ATOM 683 O O . VAL A 1 84 ? 0.310 6.559 -20.409 1.00 96.19 84 VAL A O 1
ATOM 686 N N . ARG A 1 85 ? 2.394 6.003 -21.039 1.00 95.44 85 ARG A N 1
ATOM 687 C CA . ARG A 1 85 ? 2.811 7.367 -21.374 1.00 95.44 85 ARG A CA 1
ATOM 688 C C . ARG A 1 85 ? 2.291 7.780 -22.746 1.00 95.44 85 ARG A C 1
ATOM 690 O O . ARG A 1 85 ? 1.991 6.944 -23.593 1.00 95.44 85 ARG A O 1
ATOM 697 N N . THR A 1 86 ? 2.288 9.085 -23.011 1.00 96.19 86 THR A N 1
ATOM 698 C CA . THR A 1 86 ? 1.901 9.649 -24.318 1.00 96.19 86 THR A CA 1
ATOM 699 C C . THR A 1 86 ? 2.761 9.152 -25.481 1.00 96.19 86 THR A C 1
ATOM 701 O O . THR A 1 86 ? 2.309 9.172 -26.619 1.00 96.19 86 THR A O 1
ATOM 704 N N . ASN A 1 87 ? 3.979 8.685 -25.206 1.00 96.81 87 ASN A N 1
ATOM 705 C CA . ASN A 1 87 ? 4.885 8.098 -26.188 1.00 96.81 87 ASN A CA 1
ATOM 706 C C . ASN A 1 87 ? 4.832 6.561 -26.241 1.00 96.81 87 ASN A C 1
ATOM 708 O O . ASN A 1 87 ? 5.740 5.970 -26.805 1.00 96.81 87 ASN A O 1
ATOM 712 N N . GLY A 1 88 ? 3.836 5.918 -25.622 1.00 97.06 88 GLY A N 1
ATOM 713 C CA . GLY A 1 88 ? 3.654 4.465 -25.677 1.00 97.06 88 GLY A CA 1
ATOM 714 C C . GLY A 1 88 ? 4.482 3.648 -24.678 1.00 97.06 88 GLY A C 1
ATOM 715 O O . GLY A 1 88 ? 4.355 2.426 -24.651 1.00 97.06 88 GLY A O 1
ATOM 716 N N . ILE A 1 89 ? 5.296 4.270 -23.819 1.00 97.81 89 ILE A N 1
ATOM 717 C CA . ILE A 1 89 ? 6.027 3.553 -22.759 1.00 97.81 89 ILE A CA 1
ATOM 718 C C . ILE A 1 89 ? 5.056 3.037 -21.688 1.00 97.81 89 ILE A C 1
ATOM 720 O O . ILE A 1 89 ? 4.159 3.762 -21.255 1.00 97.81 89 ILE A O 1
ATOM 724 N N . LEU A 1 90 ? 5.272 1.800 -21.238 1.00 97.50 90 LEU A N 1
ATOM 725 C CA . LEU A 1 90 ? 4.534 1.157 -20.151 1.00 97.50 90 LEU A CA 1
ATOM 726 C C . LEU A 1 90 ? 5.294 1.299 -18.824 1.00 97.50 90 LEU A C 1
ATOM 728 O O . LEU A 1 90 ? 6.460 0.919 -18.749 1.00 97.50 90 LEU A O 1
ATOM 732 N N . ASP A 1 91 ? 4.628 1.764 -17.770 1.00 95.69 91 ASP A N 1
ATOM 733 C CA . ASP A 1 91 ? 5.150 1.874 -16.400 1.00 95.69 91 ASP A CA 1
ATOM 734 C C . ASP A 1 91 ? 4.370 0.995 -15.411 1.00 95.69 91 ASP A C 1
ATOM 736 O O . ASP A 1 91 ? 3.241 0.582 -15.678 1.00 95.69 91 ASP A O 1
ATOM 740 N N . ILE A 1 92 ? 4.960 0.752 -14.232 1.00 94.56 92 ILE A N 1
ATOM 741 C CA . ILE A 1 92 ? 4.404 -0.105 -13.166 1.00 94.56 92 ILE A CA 1
ATOM 742 C C . ILE A 1 92 ? 2.995 0.326 -12.738 1.00 94.56 92 ILE A C 1
ATOM 744 O O . ILE A 1 92 ? 2.118 -0.516 -12.570 1.00 94.56 92 ILE A O 1
ATOM 748 N N . CYS A 1 93 ? 2.788 1.620 -12.498 1.00 94.56 93 CYS A N 1
ATOM 749 C CA . CYS A 1 93 ? 1.486 2.242 -12.258 1.00 94.56 93 CYS A CA 1
ATOM 750 C C . CYS A 1 93 ? 1.643 3.768 -12.224 1.00 94.56 93 CYS A C 1
ATOM 752 O O . CYS A 1 93 ? 2.744 4.298 -12.319 1.00 94.56 93 CYS A O 1
ATOM 754 N N . GLU A 1 94 ? 0.543 4.490 -12.023 1.00 93.75 94 GLU A N 1
ATOM 755 C CA . GLU A 1 94 ? 0.478 5.955 -11.996 1.00 93.75 94 GLU A CA 1
ATOM 756 C C . GLU A 1 94 ? 1.199 6.587 -10.800 1.00 93.75 94 GLU A C 1
ATOM 758 O O . GLU A 1 94 ? 1.389 7.798 -10.756 1.00 93.75 94 GLU A O 1
ATOM 763 N N . ARG A 1 95 ? 1.564 5.770 -9.807 1.00 92.12 95 ARG A N 1
ATOM 764 C CA . ARG A 1 95 ? 2.156 6.219 -8.542 1.00 92.12 95 ARG A CA 1
ATOM 765 C C . ARG A 1 95 ? 3.668 6.019 -8.472 1.00 92.12 95 ARG A C 1
ATOM 767 O O . ARG A 1 95 ? 4.282 6.500 -7.525 1.00 92.12 95 ARG A O 1
ATOM 774 N N . VAL A 1 96 ? 4.256 5.263 -9.397 1.00 91.75 96 VAL A N 1
ATOM 775 C CA . VAL A 1 96 ? 5.710 5.063 -9.473 1.00 91.75 96 VAL A CA 1
ATOM 776 C C . VAL A 1 96 ? 6.260 6.063 -10.484 1.00 91.75 96 VAL A C 1
ATOM 778 O O . VAL A 1 96 ? 5.618 6.318 -11.501 1.00 91.75 96 VAL A O 1
ATOM 781 N N . ASN A 1 97 ? 7.420 6.661 -10.203 1.00 83.12 97 ASN A N 1
ATOM 782 C CA . ASN A 1 97 ? 8.049 7.559 -11.169 1.00 83.12 97 ASN A CA 1
ATOM 783 C C . ASN A 1 97 ? 8.420 6.779 -12.445 1.00 83.12 97 ASN A C 1
ATOM 785 O O . ASN A 1 97 ? 8.564 5.556 -12.460 1.00 83.12 97 ASN A O 1
ATOM 789 N N . GLY A 1 98 ? 8.576 7.510 -13.541 1.00 83.56 98 GLY A N 1
ATOM 790 C CA . GLY A 1 98 ? 8.875 6.931 -14.843 1.00 83.56 98 GLY A CA 1
ATOM 791 C C . GLY A 1 98 ? 10.335 6.496 -15.041 1.00 83.56 98 GLY A C 1
ATOM 792 O O . GLY A 1 98 ? 10.819 6.547 -16.173 1.00 83.56 98 GLY A O 1
ATOM 793 N N . THR A 1 99 ? 11.079 6.132 -13.996 1.00 87.69 99 THR A N 1
ATOM 794 C CA . THR A 1 99 ? 12.497 5.735 -14.140 1.00 87.69 99 THR A CA 1
ATOM 795 C C . THR A 1 99 ? 12.669 4.247 -14.447 1.00 87.69 99 THR A C 1
ATOM 797 O O . THR A 1 99 ? 13.731 3.835 -14.906 1.00 87.69 99 THR A O 1
ATOM 800 N N . MET A 1 100 ? 11.621 3.441 -14.251 1.00 89.75 100 MET A N 1
ATOM 801 C CA . MET A 1 100 ? 11.648 1.983 -14.402 1.00 89.75 100 MET A CA 1
ATOM 802 C C . MET A 1 100 ? 10.583 1.493 -15.398 1.00 89.75 100 MET A C 1
ATOM 804 O O . MET A 1 100 ? 9.576 0.909 -14.984 1.00 89.75 100 MET A O 1
ATOM 808 N N . PRO A 1 101 ? 10.780 1.728 -16.711 1.00 93.62 101 PRO A N 1
ATOM 809 C CA . PRO A 1 101 ? 9.826 1.304 -17.726 1.00 93.62 101 PRO A CA 1
ATOM 810 C C . PRO A 1 101 ? 9.751 -0.225 -17.812 1.00 93.62 101 PRO A C 1
ATOM 812 O O . PRO A 1 101 ? 10.759 -0.933 -17.757 1.00 93.62 101 PRO A O 1
ATOM 815 N N . LEU A 1 102 ? 8.533 -0.728 -17.987 1.00 96.25 102 LEU A N 1
ATOM 816 C CA . LEU A 1 102 ? 8.228 -2.145 -18.162 1.00 96.25 102 LEU A CA 1
ATOM 817 C C . LEU A 1 102 ? 8.253 -2.587 -19.621 1.00 96.25 102 LEU A C 1
ATOM 819 O O . LEU A 1 102 ? 8.371 -3.780 -19.875 1.00 96.25 102 LEU A O 1
ATOM 823 N N . GLY A 1 103 ? 8.117 -1.669 -20.576 1.00 96.69 103 GLY A N 1
ATOM 824 C CA . GLY A 1 103 ? 8.046 -2.005 -21.996 1.00 96.69 103 GLY A CA 1
ATOM 825 C C . GLY A 1 103 ? 7.412 -0.899 -22.832 1.00 96.69 103 GLY A C 1
ATOM 826 O O . GLY A 1 103 ? 7.419 0.268 -22.436 1.00 96.69 103 GLY A O 1
ATOM 827 N N . HIS A 1 104 ? 6.854 -1.275 -23.980 1.00 97.94 104 HIS A N 1
ATOM 828 C CA . HIS A 1 104 ? 6.199 -0.363 -24.919 1.00 97.94 104 HIS A CA 1
ATOM 829 C C . HIS A 1 104 ? 4.884 -0.968 -25.415 1.00 97.94 104 HIS A C 1
ATOM 831 O O . HIS A 1 104 ? 4.773 -2.184 -25.519 1.00 97.94 104 HIS A O 1
ATOM 837 N N . VAL A 1 105 ? 3.892 -0.147 -25.758 1.00 97.69 105 VAL A N 1
ATOM 838 C CA . VAL A 1 105 ? 2.588 -0.619 -26.268 1.00 97.69 105 VAL A CA 1
ATOM 839 C C . VAL A 1 105 ? 2.715 -1.501 -27.513 1.00 97.69 105 VAL A C 1
ATOM 841 O O . VAL A 1 105 ? 1.985 -2.478 -27.639 1.00 97.69 105 VAL A O 1
ATOM 844 N N . ASP A 1 106 ? 3.684 -1.206 -28.382 1.00 98.00 106 ASP A N 1
ATOM 845 C CA . ASP A 1 106 ? 3.898 -1.953 -29.630 1.00 98.00 106 ASP A CA 1
ATOM 846 C C . ASP A 1 106 ? 4.625 -3.291 -29.427 1.00 98.00 106 ASP A C 1
ATOM 848 O O . ASP A 1 106 ? 4.449 -4.216 -30.217 1.00 98.00 106 ASP A O 1
ATOM 852 N N . THR A 1 107 ? 5.466 -3.407 -28.392 1.00 97.25 107 THR A N 1
ATOM 853 C CA . THR A 1 107 ? 6.289 -4.607 -28.136 1.00 97.25 107 THR A CA 1
ATOM 854 C C . THR A 1 107 ? 5.830 -5.409 -26.920 1.00 97.25 107 THR A C 1
ATOM 856 O O . THR A 1 107 ? 6.302 -6.523 -26.697 1.00 97.25 107 THR A O 1
ATOM 859 N N . GLY A 1 108 ? 4.891 -4.869 -26.146 1.00 96.44 108 GLY A N 1
ATOM 860 C CA . GLY A 1 108 ? 4.394 -5.445 -24.908 1.00 96.44 108 GLY A CA 1
ATOM 861 C C . GLY A 1 108 ? 5.330 -5.241 -23.714 1.00 96.44 108 GLY A C 1
ATOM 862 O O . GLY A 1 108 ? 6.203 -4.368 -23.686 1.00 96.44 108 GLY A O 1
ATOM 863 N N . ILE A 1 109 ? 5.106 -6.056 -22.682 1.00 97.00 109 ILE A N 1
ATOM 864 C CA . ILE A 1 109 ? 5.891 -6.047 -21.446 1.00 97.00 109 ILE A CA 1
ATOM 865 C C . ILE A 1 109 ? 7.215 -6.779 -21.679 1.00 97.00 109 ILE A C 1
ATOM 867 O O . ILE A 1 109 ? 7.239 -7.943 -22.075 1.00 97.00 109 ILE A O 1
ATOM 871 N N . ASN A 1 110 ? 8.320 -6.120 -21.346 1.00 96.88 110 ASN A N 1
ATOM 872 C CA . ASN A 1 110 ? 9.630 -6.736 -21.259 1.00 96.88 110 ASN A CA 1
ATOM 873 C C . ASN A 1 110 ? 9.783 -7.451 -19.904 1.00 96.88 110 ASN A C 1
ATOM 875 O O . ASN A 1 110 ? 9.997 -6.833 -18.856 1.00 96.88 110 ASN A O 1
ATOM 879 N N . PHE A 1 111 ? 9.703 -8.782 -19.922 1.00 95.62 111 PHE A N 1
ATOM 880 C CA . PHE A 1 111 ? 9.838 -9.603 -18.717 1.00 95.62 111 PHE A CA 1
ATOM 881 C C . PHE A 1 111 ? 11.237 -9.557 -18.085 1.00 95.62 111 PHE A C 1
ATOM 883 O O . PHE A 1 111 ? 11.360 -9.759 -16.875 1.00 95.62 111 PHE A O 1
ATOM 890 N N . GLU A 1 112 ? 12.286 -9.253 -18.852 1.00 96.38 112 GLU A N 1
ATOM 891 C CA . GLU A 1 112 ? 13.625 -9.043 -18.294 1.00 96.38 112 GLU A CA 1
ATOM 892 C C . GLU A 1 112 ? 13.656 -7.771 -17.443 1.00 96.38 112 GLU A C 1
ATOM 894 O O . GLU A 1 112 ? 14.158 -7.799 -16.316 1.00 96.38 112 GLU A O 1
ATOM 899 N N . SER A 1 113 ? 13.032 -6.689 -17.926 1.00 94.81 113 SER A N 1
ATOM 900 C CA . SER A 1 113 ? 12.857 -5.444 -17.168 1.00 94.81 113 SER A CA 1
ATOM 901 C C . SER A 1 113 ? 12.063 -5.680 -15.883 1.00 94.81 113 SER A C 1
ATOM 903 O O . SER A 1 113 ? 12.494 -5.260 -14.809 1.00 94.81 113 SER A O 1
ATOM 905 N N . VAL A 1 114 ? 10.955 -6.429 -15.955 1.00 95.88 114 VAL A N 1
ATOM 906 C CA . VAL A 1 114 ? 10.168 -6.835 -14.772 1.00 95.88 114 VAL A CA 1
ATOM 907 C C . VAL A 1 114 ? 11.048 -7.576 -13.758 1.00 95.88 114 VAL A C 1
ATOM 909 O O . VAL A 1 114 ? 11.056 -7.244 -12.569 1.00 95.88 114 VAL A O 1
ATOM 912 N N . GLY A 1 115 ? 11.824 -8.559 -14.219 1.00 96.06 115 GLY A N 1
ATOM 913 C CA . GLY A 1 115 ? 12.732 -9.329 -13.372 1.00 96.06 115 GLY A CA 1
ATOM 914 C C . GLY A 1 115 ? 13.822 -8.471 -12.725 1.00 96.06 115 GLY A C 1
ATOM 915 O O . GLY A 1 115 ? 14.127 -8.661 -11.545 1.00 96.06 115 GLY A O 1
ATOM 916 N N . ALA A 1 116 ? 14.391 -7.514 -13.462 1.00 95.62 116 ALA A N 1
ATOM 917 C CA . ALA A 1 116 ? 15.388 -6.578 -12.948 1.00 95.62 116 ALA A CA 1
ATOM 918 C C . ALA A 1 116 ? 14.811 -5.678 -11.844 1.00 95.62 116 ALA A C 1
ATOM 920 O O . ALA A 1 116 ? 15.412 -5.564 -10.776 1.00 95.62 116 ALA A O 1
ATOM 921 N N . ILE A 1 117 ? 13.610 -5.130 -12.051 1.00 95.56 117 ILE A N 1
ATOM 922 C CA . ILE A 1 117 ? 12.900 -4.291 -11.072 1.00 95.56 117 ILE A CA 1
ATOM 923 C C . ILE A 1 117 ? 12.630 -5.064 -9.779 1.00 95.56 117 ILE A C 1
ATOM 925 O O . ILE A 1 117 ? 12.907 -4.570 -8.686 1.00 95.56 117 ILE A O 1
ATOM 929 N N . ILE A 1 118 ? 12.130 -6.300 -9.882 1.00 95.94 118 ILE A N 1
ATOM 930 C CA . ILE A 1 118 ? 11.861 -7.145 -8.709 1.00 95.94 118 ILE A CA 1
ATOM 931 C C . ILE A 1 118 ? 13.154 -7.451 -7.946 1.00 95.94 118 ILE A C 1
ATOM 933 O O . ILE A 1 118 ? 13.177 -7.376 -6.715 1.00 95.94 118 ILE A O 1
ATOM 937 N N . LYS A 1 119 ? 14.237 -7.795 -8.655 1.00 95.88 119 LYS A N 1
ATOM 938 C CA . LYS A 1 119 ? 15.544 -8.064 -8.036 1.00 95.88 119 LYS A CA 1
ATOM 939 C C . LYS A 1 119 ? 16.070 -6.835 -7.304 1.00 95.88 119 LYS A C 1
ATOM 941 O O . LYS A 1 119 ? 16.501 -6.965 -6.159 1.00 95.88 119 LYS A O 1
ATOM 946 N N . GLU A 1 120 ? 15.992 -5.665 -7.929 1.00 95.62 120 GLU A N 1
ATOM 947 C CA . GLU A 1 120 ? 16.449 -4.416 -7.328 1.00 95.62 120 GLU A CA 1
ATOM 948 C C . GLU A 1 120 ? 15.632 -4.053 -6.088 1.00 95.62 120 GLU A C 1
ATOM 950 O O . GLU A 1 120 ? 16.195 -3.799 -5.024 1.00 95.62 120 GLU A O 1
ATOM 955 N N . TYR A 1 121 ? 14.303 -4.141 -6.170 1.00 95.94 121 TYR A N 1
ATOM 956 C CA . TYR A 1 121 ? 13.428 -3.909 -5.024 1.00 95.94 121 TYR A CA 1
ATOM 957 C C . TYR A 1 121 ? 13.740 -4.859 -3.861 1.00 95.94 121 TYR A C 1
ATOM 959 O O . TYR A 1 121 ? 13.890 -4.433 -2.713 1.00 95.94 121 TYR A O 1
ATOM 967 N N . ASN A 1 122 ? 13.894 -6.156 -4.142 1.00 95.56 122 ASN A N 1
ATOM 968 C CA . ASN A 1 122 ? 14.215 -7.141 -3.114 1.00 95.56 122 ASN A CA 1
ATOM 969 C C . ASN A 1 122 ? 15.580 -6.879 -2.461 1.00 95.56 122 ASN A C 1
ATOM 971 O O . ASN A 1 122 ? 15.724 -7.037 -1.246 1.00 95.56 122 ASN A O 1
ATOM 975 N N . ARG A 1 123 ? 16.572 -6.455 -3.246 1.00 95.56 123 ARG A N 1
ATOM 976 C CA . ARG A 1 123 ? 17.916 -6.128 -2.761 1.00 95.56 123 ARG A CA 1
ATOM 977 C C . ARG A 1 123 ? 17.913 -4.877 -1.882 1.00 95.56 123 ARG A C 1
ATOM 979 O O . ARG A 1 123 ? 18.494 -4.898 -0.797 1.00 95.56 123 ARG A O 1
ATOM 986 N N . SER A 1 124 ? 17.238 -3.821 -2.325 1.00 95.25 124 SER A N 1
ATOM 987 C CA . SER A 1 124 ? 17.354 -2.483 -1.734 1.00 95.25 124 SER A CA 1
ATOM 988 C C . SER A 1 124 ? 16.318 -2.216 -0.634 1.00 95.25 124 SER A C 1
ATOM 990 O O . SER A 1 124 ? 16.601 -1.522 0.344 1.00 95.25 124 SER A O 1
ATOM 992 N N . VAL A 1 125 ? 15.133 -2.830 -0.720 1.00 95.69 125 VAL A N 1
ATOM 993 C CA . VAL A 1 125 ? 14.027 -2.628 0.235 1.00 95.69 125 VAL A CA 1
ATOM 994 C C . VAL A 1 125 ? 13.852 -3.824 1.164 1.00 95.69 125 VAL A C 1
ATOM 996 O O . VAL A 1 125 ? 13.717 -3.648 2.378 1.00 95.69 125 VAL A O 1
ATOM 999 N N . CYS A 1 126 ? 13.879 -5.047 0.629 1.00 94.81 126 CYS A N 1
ATOM 1000 C CA . CYS A 1 126 ? 13.510 -6.244 1.392 1.00 94.81 126 CYS A CA 1
ATOM 1001 C C . CYS A 1 126 ? 14.630 -6.811 2.280 1.00 94.81 126 CYS A C 1
ATOM 1003 O O . CYS A 1 126 ? 14.424 -7.818 2.970 1.00 94.81 126 CYS A O 1
ATOM 1005 N N . LEU A 1 127 ? 15.807 -6.176 2.321 1.00 92.44 127 LEU A N 1
ATOM 1006 C CA . LEU A 1 127 ? 16.912 -6.624 3.163 1.00 92.44 127 LEU A CA 1
ATOM 1007 C C . LEU A 1 127 ? 16.498 -6.650 4.648 1.00 92.44 127 LEU A C 1
ATOM 1009 O O . LEU A 1 127 ? 16.158 -5.624 5.248 1.00 92.44 127 LEU A O 1
ATOM 1013 N N . GLY A 1 128 ? 16.525 -7.847 5.240 1.00 92.19 128 GLY A N 1
ATOM 1014 C CA . GLY A 1 128 ? 16.134 -8.102 6.632 1.00 92.19 128 GLY A CA 1
ATOM 1015 C C . GLY A 1 128 ? 14.629 -8.284 6.872 1.00 92.19 128 GLY A C 1
ATOM 1016 O O . GLY A 1 128 ? 14.236 -8.608 7.993 1.00 92.19 128 GLY A O 1
ATOM 1017 N N . CYS A 1 129 ? 13.773 -8.141 5.852 1.00 94.00 129 CYS A N 1
ATOM 1018 C CA . CYS A 1 129 ? 12.321 -8.288 6.013 1.00 94.00 129 CYS A CA 1
ATOM 1019 C C . CYS A 1 129 ? 11.887 -9.703 6.414 1.00 94.00 129 CYS A C 1
ATOM 1021 O O . CYS A 1 129 ? 10.840 -9.859 7.039 1.00 94.00 129 CYS A O 1
ATOM 1023 N N . TRP A 1 130 ? 12.717 -10.712 6.154 1.00 92.44 130 TRP A N 1
ATOM 1024 C CA . TRP A 1 130 ? 12.499 -12.085 6.607 1.00 92.44 130 TRP A CA 1
ATOM 1025 C C . TRP A 1 130 ? 12.442 -12.235 8.137 1.00 92.44 130 TRP A C 1
ATOM 1027 O O . TRP A 1 130 ? 11.811 -13.166 8.625 1.00 92.44 130 TRP A O 1
ATOM 1037 N N . ARG A 1 131 ? 13.044 -11.309 8.903 1.00 94.50 131 ARG A N 1
ATOM 1038 C CA . ARG A 1 131 ? 12.935 -11.244 10.376 1.00 94.50 131 ARG A CA 1
ATOM 1039 C C . ARG A 1 131 ? 11.812 -10.324 10.858 1.00 94.50 131 ARG A C 1
ATOM 1041 O O . ARG A 1 131 ? 11.637 -10.150 12.060 1.00 94.50 131 ARG A O 1
ATOM 1048 N N . CYS A 1 132 ? 11.094 -9.657 9.954 1.00 92.81 132 CYS A N 1
ATOM 1049 C CA . CYS A 1 132 ? 10.111 -8.658 10.346 1.00 92.81 132 CYS A CA 1
ATOM 1050 C C . CYS A 1 132 ? 8.819 -9.335 10.840 1.00 92.81 132 CYS A C 1
ATOM 1052 O O . CYS A 1 132 ? 8.191 -10.061 10.061 1.00 92.81 132 CYS A O 1
ATOM 1054 N N . PRO A 1 133 ? 8.353 -9.035 12.069 1.00 91.88 133 PRO A N 1
ATOM 1055 C CA . PRO A 1 133 ? 7.140 -9.644 12.622 1.00 91.88 133 PRO A CA 1
ATOM 1056 C C . PRO A 1 133 ? 5.866 -9.193 11.894 1.00 91.88 133 PRO A C 1
ATOM 1058 O O . PRO A 1 133 ? 4.842 -9.863 11.957 1.00 91.88 133 PRO A O 1
ATOM 1061 N N . ALA A 1 134 ? 5.933 -8.068 11.180 1.00 89.94 134 ALA A N 1
ATOM 1062 C CA . ALA A 1 134 ? 4.828 -7.504 10.416 1.00 89.94 134 ALA A CA 1
ATOM 1063 C C . ALA A 1 134 ? 4.962 -7.743 8.901 1.00 89.94 134 ALA A C 1
ATOM 1065 O O . ALA A 1 134 ? 4.194 -7.172 8.140 1.00 89.94 134 ALA A O 1
ATOM 1066 N N . SER A 1 135 ? 5.919 -8.559 8.433 1.00 89.19 135 SER A N 1
ATOM 1067 C CA . SER A 1 135 ? 6.162 -8.772 6.989 1.00 89.19 135 SER A CA 1
ATOM 1068 C C . SER A 1 135 ? 4.896 -9.170 6.228 1.00 89.19 135 SER A C 1
ATOM 1070 O O . SER A 1 135 ? 4.616 -8.661 5.152 1.00 89.19 135 SER A O 1
ATOM 1072 N N . LYS A 1 136 ? 4.059 -10.014 6.825 1.00 84.75 136 LYS A N 1
ATOM 1073 C CA . LYS A 1 136 ? 2.818 -10.478 6.200 1.00 84.75 136 LYS A CA 1
ATOM 1074 C C . LYS A 1 136 ? 1.645 -9.490 6.269 1.00 84.75 136 LYS A C 1
ATOM 1076 O O . LYS A 1 136 ? 0.591 -9.781 5.717 1.00 84.75 136 LYS A O 1
ATOM 1081 N N . LEU A 1 137 ? 1.822 -8.368 6.963 1.00 87.12 137 LEU A N 1
ATOM 1082 C CA . LEU A 1 137 ? 0.887 -7.238 7.031 1.00 87.12 137 LEU A CA 1
ATOM 1083 C C . LEU A 1 137 ? 1.484 -5.971 6.403 1.00 87.12 137 LEU A C 1
ATOM 1085 O O . LEU A 1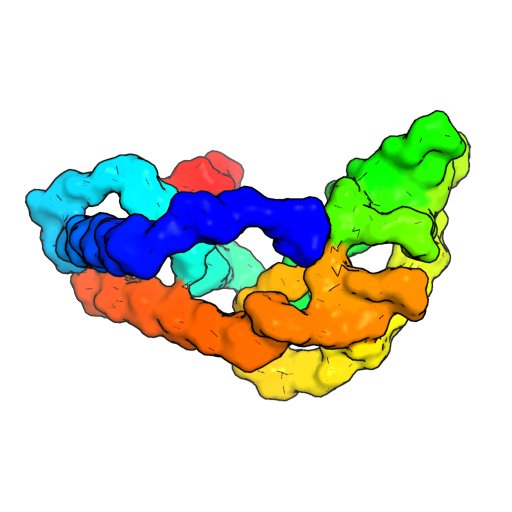 137 ? 0.850 -4.919 6.400 1.00 87.12 137 LEU A O 1
ATOM 1089 N N . CYS A 1 138 ? 2.712 -6.060 5.890 1.00 89.69 138 CYS A N 1
ATOM 1090 C CA . CYS A 1 138 ? 3.417 -4.934 5.318 1.00 89.69 138 CYS A CA 1
ATOM 1091 C C . CYS A 1 138 ? 2.700 -4.484 4.048 1.00 89.69 138 CYS A C 1
ATO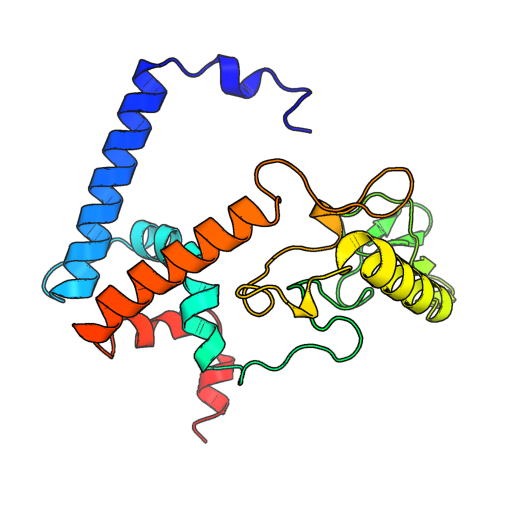M 1093 O O . CYS A 1 138 ? 2.564 -5.255 3.105 1.00 89.69 138 CYS A O 1
ATOM 1095 N N . ASN A 1 139 ? 2.280 -3.226 4.008 1.00 87.62 139 ASN A N 1
ATOM 1096 C CA . ASN A 1 139 ? 1.593 -2.614 2.874 1.00 87.62 139 ASN A CA 1
ATOM 1097 C C . ASN A 1 139 ? 2.513 -1.710 2.037 1.00 87.62 139 ASN A C 1
ATOM 1099 O O . ASN A 1 139 ? 2.029 -0.948 1.201 1.00 87.62 139 ASN A O 1
ATOM 1103 N N . ASN A 1 140 ? 3.834 -1.790 2.237 1.00 91.19 140 ASN A N 1
ATOM 1104 C CA . ASN A 1 140 ? 4.769 -1.079 1.373 1.00 91.19 140 ASN A CA 1
ATOM 1105 C C . ASN A 1 140 ? 4.641 -1.563 -0.071 1.00 91.19 140 ASN A C 1
ATOM 1107 O O . ASN A 1 140 ? 4.628 -2.763 -0.343 1.00 91.19 140 ASN A O 1
ATOM 1111 N N . CYS A 1 141 ? 4.598 -0.606 -0.990 1.00 91.31 141 CYS A N 1
ATOM 1112 C CA . CYS A 1 141 ? 4.577 -0.841 -2.426 1.00 91.31 141 CYS A CA 1
ATOM 1113 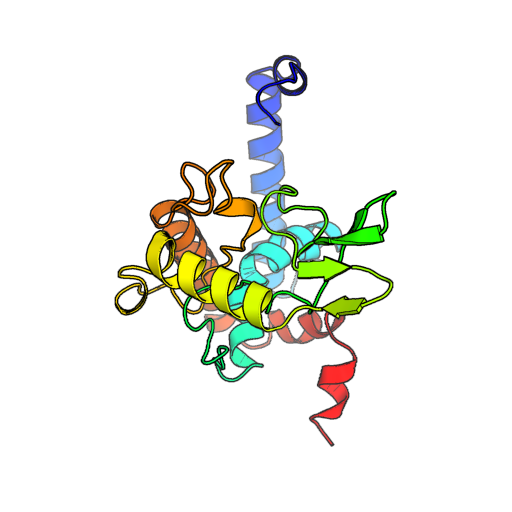C C . CYS A 1 141 ? 5.745 -0.117 -3.100 1.00 91.31 141 CYS A C 1
ATOM 1115 O O . CYS A 1 141 ? 6.443 0.675 -2.457 1.00 91.31 141 CYS A O 1
ATOM 1117 N N . PHE A 1 142 ? 5.934 -0.358 -4.399 1.00 93.81 142 PHE A N 1
ATOM 1118 C CA . PHE A 1 142 ? 6.943 0.341 -5.197 1.00 93.81 142 PHE A CA 1
ATOM 1119 C C . PHE A 1 142 ? 6.861 1.860 -5.032 1.00 93.81 142 PHE A C 1
ATOM 1121 O O . PHE A 1 142 ? 7.876 2.473 -4.741 1.00 93.81 142 PHE A O 1
ATOM 1128 N N . ALA A 1 143 ? 5.664 2.453 -5.090 1.00 92.44 143 ALA A N 1
ATOM 1129 C CA . ALA A 1 143 ? 5.487 3.907 -5.031 1.00 92.44 143 ALA A CA 1
ATOM 1130 C C . ALA A 1 143 ? 6.057 4.558 -3.758 1.00 92.44 143 ALA A C 1
ATOM 1132 O O . ALA A 1 143 ? 6.580 5.661 -3.824 1.00 92.44 143 ALA A O 1
ATOM 1133 N N . LEU A 1 144 ? 5.984 3.878 -2.608 1.00 92.25 144 LEU A N 1
ATOM 1134 C CA . LEU A 1 144 ? 6.540 4.394 -1.349 1.00 92.25 144 LEU A CA 1
ATOM 1135 C C . LEU A 1 144 ? 8.060 4.238 -1.260 1.00 92.25 144 LEU A C 1
ATOM 1137 O O . LEU A 1 144 ? 8.713 4.974 -0.529 1.00 92.25 144 LEU A O 1
ATOM 1141 N N . CYS A 1 145 ? 8.612 3.247 -1.953 1.00 93.50 145 CYS A N 1
ATOM 1142 C CA . CYS A 1 145 ? 10.031 2.905 -1.874 1.00 93.50 145 CYS A CA 1
ATOM 1143 C C . CYS A 1 145 ? 10.840 3.503 -3.027 1.00 93.50 145 CYS A C 1
ATOM 1145 O O . CYS A 1 145 ? 12.052 3.331 -3.081 1.00 93.50 145 CYS A O 1
ATOM 1147 N N . ASN A 1 146 ? 10.167 4.119 -3.988 1.00 92.44 146 ASN A N 1
ATOM 1148 C CA . ASN A 1 146 ? 10.751 4.577 -5.227 1.00 92.44 146 ASN A CA 1
ATOM 1149 C C . ASN A 1 146 ? 11.484 5.906 -5.046 1.00 92.44 146 ASN A C 1
ATOM 1151 O O . ASN A 1 146 ? 10.979 6.822 -4.399 1.00 92.44 146 ASN A O 1
ATOM 1155 N N . THR A 1 147 ? 12.657 6.002 -5.650 1.00 90.75 147 THR A N 1
ATOM 1156 C CA . THR A 1 147 ? 13.511 7.188 -5.673 1.00 90.75 147 THR A CA 1
ATOM 1157 C C . THR A 1 147 ? 13.890 7.505 -7.115 1.00 90.75 147 THR A C 1
ATOM 1159 O O . THR A 1 147 ? 13.623 6.720 -8.026 1.00 90.75 147 THR A O 1
ATOM 1162 N N . ASP A 1 148 ? 14.547 8.636 -7.346 1.00 87.94 148 ASP A N 1
ATOM 1163 C CA . ASP A 1 148 ? 15.040 8.961 -8.690 1.00 87.94 148 ASP A CA 1
ATOM 1164 C C . ASP A 1 148 ? 16.112 7.957 -9.153 1.00 87.94 148 ASP A C 1
ATOM 1166 O O . ASP A 1 148 ? 16.124 7.565 -10.317 1.00 87.94 148 ASP A O 1
ATOM 1170 N N . ASP A 1 149 ? 16.900 7.421 -8.212 1.00 87.25 149 ASP A N 1
ATOM 1171 C CA . ASP A 1 149 ? 17.971 6.447 -8.477 1.00 87.25 149 ASP A CA 1
ATOM 1172 C C . ASP A 1 149 ? 17.576 4.967 -8.256 1.00 87.25 149 ASP A C 1
ATOM 1174 O O . ASP A 1 149 ? 18.445 4.107 -8.110 1.00 87.25 149 ASP A O 1
ATOM 1178 N N . GLY A 1 150 ? 16.277 4.640 -8.189 1.00 91.44 150 GLY A N 1
ATOM 1179 C CA . GLY A 1 150 ? 15.798 3.259 -8.008 1.00 91.44 150 GLY A CA 1
ATOM 1180 C C . GLY A 1 150 ? 14.928 3.063 -6.768 1.00 91.44 150 GLY A C 1
ATOM 1181 O O . GLY A 1 150 ? 13.862 3.663 -6.663 1.00 91.44 150 GLY A O 1
ATOM 1182 N N . PHE A 1 151 ? 15.338 2.189 -5.842 1.00 95.06 151 PHE A N 1
ATOM 1183 C CA . PHE A 1 151 ? 14.559 1.903 -4.633 1.00 95.06 151 PHE A CA 1
ATOM 1184 C C . PHE A 1 151 ? 15.350 2.096 -3.341 1.00 95.06 151 PHE A C 1
ATOM 1186 O O . PHE A 1 151 ? 16.495 1.669 -3.215 1.00 95.06 151 PHE A O 1
ATOM 1193 N N . ALA A 1 152 ? 14.679 2.628 -2.324 1.00 94.88 152 ALA A N 1
ATOM 1194 C CA . ALA A 1 152 ? 15.173 2.721 -0.961 1.00 94.88 152 ALA A CA 1
ATOM 1195 C C . ALA A 1 152 ? 14.058 2.409 0.042 1.00 94.88 152 ALA A C 1
ATOM 1197 O O . ALA A 1 152 ? 12.865 2.489 -0.258 1.00 94.88 152 ALA A O 1
ATOM 1198 N N . LYS A 1 153 ? 14.435 2.057 1.275 1.00 94.00 153 LYS A N 1
ATOM 1199 C CA . LYS A 1 153 ? 13.441 1.912 2.342 1.00 94.00 153 LYS A CA 1
ATOM 1200 C C . LYS A 1 153 ? 12.746 3.260 2.593 1.00 94.00 153 LYS A C 1
ATOM 1202 O O . LYS A 1 153 ? 13.443 4.259 2.789 1.00 94.00 153 LYS A O 1
ATOM 1207 N N . PRO A 1 154 ? 11.404 3.285 2.647 1.00 91.31 154 PRO A N 1
ATOM 1208 C CA . PRO A 1 154 ? 10.653 4.501 2.923 1.00 91.31 154 PRO A CA 1
ATOM 1209 C C . PRO A 1 154 ? 10.989 5.071 4.303 1.00 91.31 154 PRO A C 1
ATOM 1211 O O . PRO A 1 154 ? 11.274 4.337 5.256 1.00 91.31 154 PRO A O 1
ATOM 1214 N N . LYS A 1 155 ? 10.914 6.397 4.407 1.00 88.56 155 LYS A N 1
ATOM 1215 C CA . LYS A 1 155 ? 11.056 7.166 5.651 1.00 88.56 155 LYS A CA 1
ATOM 1216 C C . LYS A 1 155 ? 9.697 7.757 6.054 1.00 88.56 155 LYS A C 1
ATOM 1218 O O . LYS A 1 155 ? 8.749 7.721 5.274 1.00 88.56 155 LYS A O 1
ATOM 1223 N N . GLY A 1 156 ? 9.595 8.282 7.275 1.00 87.88 156 GLY A N 1
ATOM 1224 C CA . GLY A 1 156 ? 8.368 8.921 7.766 1.00 87.88 156 GLY A CA 1
ATOM 1225 C C . GLY A 1 156 ? 7.193 7.946 7.892 1.00 87.88 156 GLY A C 1
ATOM 1226 O O . GLY A 1 156 ? 7.332 6.866 8.473 1.00 87.88 156 GLY A O 1
ATOM 1227 N N . GLU A 1 157 ? 6.036 8.315 7.344 1.00 78.50 157 GLU A N 1
ATOM 1228 C CA . GLU A 1 157 ? 4.797 7.531 7.458 1.00 78.50 157 GLU A CA 1
ATOM 1229 C C . GLU A 1 157 ? 4.887 6.138 6.814 1.00 78.50 157 GLU A C 1
ATOM 1231 O O . GLU A 1 157 ? 4.298 5.184 7.315 1.00 78.50 157 GLU A O 1
ATOM 1236 N N . GLY A 1 158 ? 5.691 5.979 5.759 1.00 82.00 158 GLY A N 1
ATOM 1237 C CA . GLY A 1 158 ? 5.932 4.678 5.125 1.00 82.00 158 GLY A CA 1
ATOM 1238 C C . GLY A 1 158 ? 6.991 3.824 5.830 1.00 82.00 158 GLY A C 1
ATOM 1239 O O . GLY A 1 158 ? 7.275 2.710 5.391 1.00 82.00 158 GLY A O 1
ATOM 1240 N N . SER A 1 159 ? 7.627 4.331 6.891 1.00 92.62 159 SER A N 1
ATOM 1241 C CA . SER A 1 159 ? 8.767 3.653 7.509 1.00 92.62 159 SER A CA 1
ATOM 1242 C C . SER A 1 159 ? 8.400 2.289 8.099 1.00 92.62 159 SER A C 1
ATOM 1244 O O . SER A 1 159 ? 7.262 2.015 8.487 1.00 92.62 159 SER A O 1
ATOM 1246 N N . CYS A 1 160 ? 9.403 1.416 8.219 1.00 94.12 160 CYS A N 1
ATOM 1247 C CA . CYS A 1 160 ? 9.209 0.080 8.783 1.00 94.12 160 CYS A CA 1
ATOM 1248 C C . CYS A 1 160 ? 8.661 0.115 10.221 1.00 94.12 160 CYS A C 1
ATOM 1250 O O . CYS A 1 160 ? 7.886 -0.766 10.594 1.00 94.12 160 CYS A O 1
ATOM 1252 N N . ASP A 1 161 ? 9.048 1.104 11.028 1.00 94.75 161 ASP A N 1
ATOM 1253 C CA . ASP A 1 161 ? 8.592 1.227 12.418 1.00 94.75 161 ASP A CA 1
ATOM 1254 C C . ASP A 1 161 ? 7.155 1.730 12.498 1.00 94.75 161 ASP A C 1
ATOM 1256 O O . ASP A 1 161 ? 6.354 1.203 13.278 1.00 94.75 161 ASP A O 1
ATOM 1260 N N . THR A 1 162 ? 6.795 2.662 11.618 1.00 93.38 162 THR A N 1
ATOM 1261 C CA . THR A 1 162 ? 5.416 3.122 11.458 1.00 93.38 162 THR A CA 1
ATOM 1262 C C . THR A 1 162 ? 4.501 1.963 11.056 1.00 93.38 162 THR A C 1
ATOM 1264 O O . THR A 1 162 ? 3.495 1.708 11.717 1.00 93.38 162 THR A O 1
ATOM 1267 N N . ILE A 1 163 ? 4.896 1.163 10.060 1.00 91.88 163 ILE A N 1
ATOM 1268 C CA . ILE A 1 163 ? 4.125 -0.010 9.614 1.00 91.88 163 ILE A CA 1
ATOM 1269 C C . ILE A 1 163 ? 3.972 -1.046 10.726 1.00 91.88 163 ILE A C 1
ATOM 1271 O O . ILE A 1 163 ? 2.884 -1.594 10.906 1.00 91.88 163 ILE A O 1
ATOM 1275 N N . ARG A 1 164 ? 5.029 -1.323 11.501 1.00 94.25 164 ARG A N 1
ATOM 1276 C CA . ARG A 1 164 ? 4.942 -2.234 12.658 1.00 94.25 164 ARG A CA 1
ATOM 1277 C C . ARG A 1 164 ? 3.967 -1.712 13.706 1.00 94.25 164 ARG A C 1
ATOM 1279 O O . ARG A 1 164 ? 3.200 -2.499 14.258 1.00 94.25 164 ARG A O 1
ATOM 1286 N N . THR A 1 165 ? 3.981 -0.407 13.956 1.00 94.69 165 THR A N 1
ATOM 1287 C CA . THR A 1 165 ? 3.080 0.250 14.907 1.00 94.69 165 THR A CA 1
ATOM 1288 C C . THR A 1 165 ? 1.630 0.146 14.441 1.00 94.69 165 THR A C 1
ATOM 1290 O O . THR A 1 165 ? 0.789 -0.340 15.197 1.00 94.69 165 THR A O 1
ATOM 1293 N N . TYR A 1 166 ? 1.340 0.481 13.180 1.00 91.81 166 TYR A N 1
ATOM 1294 C CA . TYR A 1 166 ? -0.005 0.342 12.614 1.00 91.81 166 TYR A CA 1
ATOM 1295 C C . TYR A 1 166 ? -0.472 -1.109 12.562 1.00 91.81 166 TYR A C 1
ATOM 1297 O O . TYR A 1 166 ? -1.599 -1.393 12.948 1.00 91.81 166 TYR A O 1
ATOM 1305 N N . SER A 1 167 ? 0.401 -2.042 12.176 1.00 92.06 167 SER A N 1
ATOM 1306 C CA . SER A 1 167 ? 0.078 -3.473 12.168 1.00 92.06 167 SER A CA 1
ATOM 1307 C C . SER A 1 167 ? -0.291 -3.965 13.567 1.00 92.06 167 SER A C 1
ATOM 1309 O O . SER A 1 167 ? -1.281 -4.672 13.735 1.00 92.06 167 SER A O 1
ATOM 1311 N N . ARG A 1 168 ? 0.473 -3.560 14.591 1.00 94.06 168 ARG A N 1
ATOM 1312 C CA . ARG A 1 168 ? 0.184 -3.899 15.989 1.00 94.06 168 ARG A CA 1
ATOM 1313 C C . ARG A 1 168 ? -1.147 -3.307 16.442 1.00 94.06 168 ARG A C 1
ATOM 1315 O O . ARG A 1 168 ? -1.923 -4.015 17.073 1.00 94.06 168 ARG A O 1
ATOM 1322 N N . GLN A 1 169 ? -1.410 -2.040 16.129 1.00 92.88 169 GLN A N 1
ATOM 1323 C CA . GLN A 1 169 ? -2.653 -1.379 16.519 1.00 92.88 169 GLN A CA 1
ATOM 1324 C C . GLN A 1 169 ? -3.867 -2.001 15.820 1.00 92.88 169 GLN A C 1
ATOM 1326 O O . GLN A 1 169 ? -4.865 -2.275 16.478 1.00 92.88 169 GLN A O 1
ATOM 1331 N N . ALA A 1 170 ? -3.766 -2.290 14.521 1.00 92.12 170 ALA A N 1
ATOM 1332 C CA . ALA A 1 170 ? -4.827 -2.942 13.763 1.00 92.12 170 ALA A CA 1
ATOM 1333 C C . ALA A 1 170 ? -5.138 -4.338 14.319 1.00 92.12 170 ALA A C 1
ATOM 1335 O O . ALA A 1 170 ? -6.303 -4.659 14.538 1.00 92.12 170 ALA A O 1
ATOM 1336 N N . LEU A 1 171 ? -4.107 -5.140 14.616 1.00 92.19 171 LEU A N 1
ATOM 1337 C CA . LEU A 1 171 ? -4.282 -6.437 15.275 1.00 92.19 171 LEU A CA 1
ATOM 1338 C C . LEU A 1 171 ? -4.926 -6.279 16.654 1.00 92.19 171 LEU A C 1
ATOM 1340 O O . LEU A 1 171 ? -5.902 -6.960 16.940 1.00 92.19 171 LEU A O 1
ATOM 1344 N N . ARG A 1 172 ? -4.431 -5.360 17.489 1.00 93.56 172 ARG A N 1
ATOM 1345 C CA . ARG A 1 172 ? -4.995 -5.111 18.819 1.00 93.56 172 ARG A CA 1
ATOM 1346 C C . ARG A 1 172 ? -6.488 -4.798 18.734 1.00 93.56 172 ARG A C 1
ATOM 1348 O O . ARG A 1 172 ? -7.276 -5.476 19.374 1.00 93.56 172 ARG A O 1
ATOM 1355 N N . VAL A 1 173 ? -6.874 -3.805 17.935 1.00 92.50 173 VAL A N 1
ATOM 1356 C CA . VAL A 1 173 ? -8.275 -3.370 17.833 1.00 92.50 173 VAL A CA 1
ATOM 1357 C C . VAL A 1 173 ? -9.149 -4.473 17.245 1.00 92.50 173 VAL A C 1
ATOM 1359 O O . VAL A 1 173 ? -10.178 -4.803 17.829 1.00 92.50 173 VAL A O 1
ATOM 1362 N N . ALA A 1 174 ? -8.735 -5.073 16.125 1.00 91.75 174 ALA A N 1
ATOM 1363 C CA . ALA A 1 174 ? -9.524 -6.110 15.470 1.00 91.75 174 ALA A CA 1
ATOM 1364 C C . ALA A 1 174 ? -9.759 -7.310 16.398 1.00 91.75 174 ALA A C 1
ATOM 1366 O O . ALA A 1 174 ? -10.892 -7.765 16.521 1.00 91.75 174 ALA A O 1
ATOM 1367 N N . TYR A 1 175 ? -8.717 -7.797 17.080 1.00 91.38 175 TYR A N 1
ATOM 1368 C CA . TYR A 1 175 ? -8.847 -8.955 17.965 1.00 91.38 175 TYR A CA 1
ATOM 1369 C C . TYR A 1 175 ? -9.564 -8.623 19.277 1.00 91.38 175 TYR A C 1
ATOM 1371 O O . TYR A 1 175 ? -10.365 -9.436 19.715 1.00 91.38 175 TYR A O 1
ATOM 1379 N N . SER A 1 176 ? -9.411 -7.421 19.844 1.00 92.44 176 SER A N 1
ATOM 1380 C CA . SER A 1 176 ? -10.219 -7.004 21.003 1.00 92.44 176 SER A CA 1
ATOM 1381 C C . SER A 1 176 ? -11.720 -6.941 20.702 1.00 92.44 176 SER A C 1
ATOM 1383 O O . SER A 1 176 ? -12.530 -7.158 21.601 1.00 92.44 176 SER A O 1
ATOM 1385 N N . ILE A 1 177 ? -12.099 -6.640 19.455 1.00 91.31 177 ILE A N 1
ATOM 1386 C CA . ILE A 1 177 ? -13.494 -6.724 19.007 1.00 91.31 177 ILE A CA 1
ATOM 1387 C C . ILE A 1 177 ? -13.908 -8.193 18.868 1.00 91.31 177 ILE A C 1
ATOM 1389 O O . ILE A 1 177 ? -14.893 -8.603 19.468 1.00 91.31 177 ILE A O 1
ATOM 1393 N N . LEU A 1 178 ? -13.125 -8.995 18.145 1.00 89.06 178 LEU A N 1
ATOM 1394 C CA . LEU A 1 178 ? -13.427 -10.406 17.868 1.00 89.06 178 LEU A CA 1
ATOM 1395 C C . LEU A 1 178 ? -13.473 -11.307 19.104 1.00 89.06 178 LEU A C 1
ATOM 1397 O O . LEU A 1 178 ? -14.165 -12.318 19.093 1.00 89.06 178 LEU A O 1
ATOM 1401 N N . GLU A 1 179 ? -12.719 -10.975 20.149 1.00 91.50 179 GLU A N 1
ATOM 1402 C CA . GLU A 1 179 ? -12.754 -11.683 21.433 1.00 91.50 179 GLU A CA 1
ATOM 1403 C C . GLU A 1 179 ? -14.100 -11.522 22.149 1.00 91.50 179 GLU A C 1
ATOM 1405 O O . GLU A 1 179 ? -14.478 -12.385 22.937 1.00 91.50 179 GLU A O 1
ATOM 1410 N N . LYS A 1 180 ? -14.816 -10.424 21.885 1.00 91.12 180 LYS A N 1
ATOM 1411 C CA . LYS A 1 180 ? -16.126 -10.129 22.477 1.00 91.12 180 LYS A CA 1
ATOM 1412 C C . LYS A 1 180 ? -17.271 -10.496 21.544 1.00 91.12 180 LYS A C 1
ATOM 1414 O O . LYS A 1 180 ? -18.251 -11.068 21.999 1.00 91.12 180 LYS A O 1
ATOM 1419 N N . GLU A 1 181 ? -17.116 -10.188 20.261 1.00 88.50 181 GLU A N 1
ATOM 1420 C CA . GLU A 1 181 ? -18.094 -10.459 19.214 1.00 88.50 181 GLU A CA 1
ATOM 1421 C C . GLU A 1 181 ? -17.398 -11.150 18.024 1.00 88.50 181 GLU A C 1
ATOM 1423 O O . GLU A 1 181 ? -16.847 -10.483 17.138 1.00 88.50 181 GLU A O 1
ATOM 1428 N N . PRO A 1 182 ? -17.370 -12.497 17.997 1.00 87.62 182 PRO A N 1
ATOM 1429 C CA . PRO A 1 182 ? -16.678 -13.269 16.964 1.00 87.62 182 PRO A CA 1
ATOM 1430 C C . PRO A 1 182 ? -17.144 -12.975 15.533 1.00 87.62 182 PRO A C 1
ATOM 1432 O O . PRO A 1 182 ? -16.338 -13.090 14.603 1.00 87.62 182 PRO A O 1
ATOM 1435 N N . ASN A 1 183 ? -18.397 -12.542 15.362 1.00 83.88 183 ASN A N 1
ATOM 1436 C CA . ASN A 1 183 ? -19.017 -12.309 14.059 1.00 83.88 183 ASN A CA 1
ATOM 1437 C C . ASN A 1 183 ? -19.012 -10.822 13.657 1.00 83.88 183 ASN A C 1
ATOM 1439 O O . ASN A 1 183 ? -19.556 -10.454 12.615 1.00 83.88 183 ASN A O 1
ATOM 1443 N N . ALA A 1 184 ? -18.322 -9.960 14.416 1.00 85.56 184 ALA A N 1
ATOM 1444 C CA . ALA A 1 184 ? -18.298 -8.503 14.230 1.00 85.56 184 ALA A CA 1
ATOM 1445 C C . ALA A 1 184 ? -17.879 -8.016 12.829 1.00 85.56 184 ALA A C 1
ATOM 1447 O O . ALA A 1 184 ? -18.068 -6.842 12.512 1.00 85.56 184 ALA A O 1
ATOM 1448 N N . PHE A 1 185 ? -17.266 -8.873 12.007 1.00 84.69 185 PHE A N 1
ATOM 1449 C CA . PHE A 1 185 ? -16.758 -8.542 10.670 1.00 84.69 185 PHE A CA 1
ATOM 1450 C C . PHE A 1 185 ? -17.251 -9.500 9.571 1.00 84.69 185 PHE A C 1
ATOM 1452 O O . PHE A 1 185 ? -16.616 -9.614 8.519 1.00 84.69 185 PHE A O 1
ATOM 1459 N N . GLU A 1 186 ? -18.346 -10.231 9.786 1.00 79.00 186 GLU A N 1
ATOM 1460 C CA . GLU A 1 186 ? -18.938 -11.079 8.737 1.00 79.00 186 GLU A CA 1
ATOM 1461 C C . GLU A 1 186 ? -19.483 -10.250 7.562 1.00 79.00 186 GLU A C 1
ATOM 1463 O O . GLU A 1 186 ? -19.356 -10.630 6.390 1.00 79.00 186 GLU A O 1
ATOM 1468 N N . ASP A 1 187 ? -20.000 -9.060 7.866 1.00 75.00 187 ASP A N 1
ATOM 1469 C CA . ASP A 1 187 ? -20.556 -8.108 6.907 1.00 75.00 187 ASP A CA 1
ATOM 1470 C C . ASP A 1 187 ? -19.492 -7.409 6.046 1.00 75.00 187 ASP A C 1
ATOM 1472 O O . ASP A 1 187 ? -19.824 -6.848 5.006 1.00 75.00 187 ASP A O 1
ATOM 1476 N N . ILE A 1 188 ? -18.202 -7.524 6.383 1.00 71.88 188 ILE A N 1
ATOM 1477 C CA . ILE A 1 188 ? -17.088 -6.967 5.591 1.00 71.88 188 ILE A CA 1
ATOM 1478 C C . ILE A 1 188 ? -17.006 -7.561 4.165 1.00 71.88 188 ILE A C 1
ATOM 1480 O O . ILE A 1 188 ? -16.269 -7.064 3.310 1.00 71.88 188 ILE A O 1
ATOM 1484 N N . SER A 1 189 ? -17.803 -8.601 3.883 1.00 53.81 189 SER A N 1
ATOM 1485 C CA . SER A 1 189 ? -18.020 -9.199 2.558 1.00 53.81 189 SER A CA 1
ATOM 1486 C C . SER A 1 189 ? -18.453 -8.214 1.459 1.00 53.81 189 SER A C 1
ATOM 1488 O O . SER A 1 189 ? -18.314 -8.549 0.283 1.00 53.81 189 SER A O 1
ATOM 1490 N N . TYR A 1 190 ? -18.863 -6.981 1.790 1.00 50.06 190 TYR A N 1
ATOM 1491 C CA . TYR A 1 190 ? -19.069 -5.908 0.802 1.00 50.06 190 TYR A CA 1
ATOM 1492 C C . TYR A 1 190 ? -17.848 -5.639 -0.099 1.00 50.06 190 TYR A C 1
ATOM 1494 O O . TYR A 1 190 ? -18.019 -5.149 -1.212 1.00 50.06 190 TYR A O 1
ATOM 1502 N N . PHE A 1 191 ? -16.628 -5.982 0.331 1.00 48.94 191 PHE A N 1
ATOM 1503 C CA . PHE A 1 191 ? -15.415 -5.777 -0.470 1.00 48.94 191 PHE A CA 1
ATOM 1504 C C . PHE A 1 191 ? -15.078 -6.919 -1.441 1.00 48.94 191 PHE A C 1
ATOM 1506 O O . PHE A 1 191 ? -14.119 -6.777 -2.199 1.00 48.94 191 PHE A O 1
ATOM 1513 N N . ASN A 1 192 ? -15.823 -8.034 -1.452 1.00 46.12 192 ASN A N 1
ATOM 1514 C CA . ASN A 1 192 ? -15.640 -9.071 -2.471 1.00 46.12 192 ASN A CA 1
ATOM 1515 C C . ASN A 1 192 ? -16.881 -9.985 -2.632 1.00 46.12 192 ASN A C 1
ATOM 1517 O O . ASN A 1 192 ? -17.007 -10.978 -1.909 1.00 46.12 192 ASN A O 1
ATOM 1521 N N . PRO A 1 193 ? -17.780 -9.702 -3.595 1.00 44.81 193 PRO A N 1
ATOM 1522 C CA . PRO A 1 193 ? -18.909 -10.575 -3.928 1.00 44.81 193 PRO A CA 1
ATOM 1523 C C . PRO A 1 193 ? -18.483 -11.989 -4.351 1.00 44.81 193 PRO A C 1
ATOM 1525 O O . PRO A 1 193 ? -19.230 -12.941 -4.137 1.00 44.81 193 PRO A O 1
ATOM 1528 N N . GLU A 1 194 ? -17.274 -12.148 -4.901 1.00 45.22 194 GLU A N 1
ATOM 1529 C CA . GLU A 1 194 ? -16.757 -13.440 -5.366 1.00 45.22 194 GLU A CA 1
ATOM 1530 C C . GLU A 1 194 ? -16.366 -14.375 -4.213 1.00 45.22 194 GLU A C 1
ATOM 1532 O O . GLU A 1 194 ? -16.276 -15.582 -4.403 1.00 45.22 194 GLU A O 1
ATOM 1537 N N . LEU A 1 195 ? -16.218 -13.867 -2.983 1.00 43.16 195 LEU A N 1
ATOM 1538 C CA . LEU A 1 195 ? -15.985 -14.720 -1.810 1.00 43.16 195 LEU A CA 1
ATOM 1539 C C . LEU A 1 195 ? -17.239 -15.480 -1.349 1.00 43.16 195 LEU A C 1
ATOM 1541 O O . LEU A 1 195 ? -17.099 -16.397 -0.548 1.00 43.16 195 LEU A O 1
ATOM 1545 N N . ARG A 1 196 ? -18.438 -15.160 -1.863 1.00 40.94 196 ARG A N 1
ATOM 1546 C CA . ARG A 1 196 ? -19.629 -16.020 -1.696 1.00 40.94 196 ARG A CA 1
ATOM 1547 C C . ARG A 1 196 ? -19.586 -17.269 -2.585 1.00 40.94 196 ARG A C 1
ATOM 1549 O O . ARG A 1 196 ? -20.335 -18.203 -2.342 1.00 40.94 196 ARG A O 1
ATOM 1556 N N . LEU A 1 197 ? -18.720 -17.302 -3.604 1.00 36.97 197 LEU A N 1
ATOM 1557 C CA . LEU A 1 197 ? -18.604 -18.432 -4.536 1.00 36.97 197 LEU A CA 1
ATOM 1558 C C . LEU A 1 197 ? -17.713 -19.568 -4.010 1.00 36.97 197 LEU A C 1
ATOM 1560 O O . LEU A 1 197 ? -17.624 -20.606 -4.652 1.00 36.97 197 LEU A O 1
ATOM 1564 N N . LEU A 1 198 ? -17.057 -19.382 -2.858 1.00 36.56 198 LEU A N 1
ATOM 1565 C CA . LEU A 1 198 ? -16.247 -20.416 -2.199 1.00 36.56 198 LEU A CA 1
ATOM 1566 C C . LEU A 1 198 ? -17.009 -21.171 -1.096 1.00 36.56 198 LEU A C 1
ATOM 1568 O O . LEU A 1 198 ? -16.430 -22.030 -0.439 1.00 36.56 198 LEU A O 1
ATOM 1572 N N . GLU A 1 199 ? -18.289 -20.854 -0.894 1.00 37.16 199 GLU A N 1
ATOM 1573 C CA . GLU A 1 199 ? -19.209 -21.608 -0.026 1.00 37.16 199 GLU A CA 1
ATOM 1574 C C . GLU A 1 199 ? -20.076 -22.606 -0.824 1.00 37.16 199 GLU A C 1
ATOM 1576 O O . GLU A 1 199 ? -21.073 -23.110 -0.307 1.00 37.16 199 GLU A O 1
ATOM 1581 N N . GLY A 1 200 ? -19.703 -22.882 -2.082 1.00 38.19 200 GLY A N 1
ATOM 1582 C CA . GLY A 1 200 ? -20.313 -23.892 -2.954 1.00 38.19 200 GLY A CA 1
ATOM 1583 C C . GLY A 1 200 ? -19.463 -25.145 -3.085 1.00 38.19 200 GLY A C 1
ATOM 1584 O O . GLY A 1 200 ? -18.245 -24.996 -3.330 1.00 38.19 200 GLY A O 1
#

Foldseek 3Di:
DVVVDCVCVPADPVNVVVVVVVLVVLVVLVLCCLQPVPHDRPPVSCCVLVVLLVLVVCCVVVVLDDDPLQNFAQADQQPPEWDADPQFWIGSYPLADPQQTQGGNVVDGDVVSSSVLSVQCCVAAVVPSVVQPCRSSHHDYNNQQHDNVHGHAHDDCNHSVNSSVSSVVSNVSVVVSCVRPVCSCVVVCVVPPCSVVVVD

Radius of gyration: 20.25 Å; chains: 1; bounding box: 45×51×52 Å

Secondary structure (DSSP, 8-state):
-GGG--GGGG--HHHHHHHHHHHHHHHHHHHHHHHHS-SPPPHHHHHHHHHHHHHHHHTTTTTT---SSS-SS-PPPTTSS-EE-TTSEEES-TTS-TTS--EETTTEE-HHHHHHHHHHHHHHT-TTGGG-TTGGG----HHHHEETTEE----GGGSHHHHHHHHHHHHHHHHHHHTT-TTTTGGGGGG-GGGGGG--